Protein AF-A0A957ZAE3-F1 (afdb_monomer)

Radius of gyration: 19.47 Å; Cα contacts (8 Å, |Δi|>4): 206; chains: 1; bounding box: 47×30×57 Å

pLDDT: mean 88.07, std 8.32, range [54.22, 97.06]

Structure (mmCIF, N/CA/C/O backbone):
data_AF-A0A957ZAE3-F1
#
_entry.id   AF-A0A957ZAE3-F1
#
loop_
_atom_site.group_PDB
_atom_site.id
_atom_site.type_symbol
_atom_site.label_atom_id
_atom_site.label_alt_id
_atom_site.label_comp_id
_atom_site.label_asym_id
_atom_site.label_entity_id
_atom_site.label_seq_id
_atom_site.pdbx_PDB_ins_code
_atom_site.Cartn_x
_atom_site.Cartn_y
_atom_site.Cartn_z
_atom_site.occupancy
_atom_site.B_iso_or_equiv
_atom_site.auth_seq_id
_atom_site.auth_comp_id
_atom_site.auth_asym_id
_atom_site.auth_atom_id
_atom_site.pdbx_PDB_model_num
ATOM 1 N N . LYS A 1 1 ? 21.986 -6.936 -18.964 1.00 66.44 1 LYS A N 1
ATOM 2 C CA . LYS A 1 1 ? 22.182 -5.571 -19.512 1.00 66.44 1 LYS A CA 1
ATOM 3 C C . LYS A 1 1 ? 21.960 -4.591 -18.369 1.00 66.44 1 LYS A C 1
ATOM 5 O O . LYS A 1 1 ? 20.948 -4.743 -17.695 1.00 66.44 1 LYS A O 1
ATOM 10 N N . ILE A 1 2 ? 22.899 -3.681 -18.106 1.00 73.69 2 ILE A N 1
ATOM 11 C CA . ILE A 1 2 ? 22.692 -2.618 -17.111 1.00 73.69 2 ILE A CA 1
ATOM 12 C C . ILE A 1 2 ? 21.695 -1.584 -17.662 1.00 73.69 2 ILE A C 1
ATOM 14 O O . ILE A 1 2 ? 21.712 -1.338 -18.870 1.00 73.69 2 ILE A O 1
ATOM 18 N N . PRO A 1 3 ? 20.803 -1.023 -16.830 1.00 76.06 3 PRO A N 1
ATOM 19 C CA . PRO A 1 3 ? 19.945 0.084 -17.237 1.00 76.06 3 PRO A CA 1
ATOM 20 C C . PRO A 1 3 ? 20.759 1.308 -17.673 1.00 76.06 3 PRO A C 1
ATOM 22 O O . PRO A 1 3 ? 21.791 1.612 -17.071 1.00 76.06 3 PRO A O 1
ATOM 25 N N . ASP A 1 4 ? 20.263 2.044 -18.670 1.00 76.12 4 ASP A N 1
ATOM 26 C CA . ASP A 1 4 ? 20.980 3.186 -19.257 1.00 76.12 4 ASP A CA 1
ATOM 27 C C . ASP A 1 4 ? 21.303 4.269 -18.205 1.00 76.12 4 ASP A C 1
ATOM 29 O O . ASP A 1 4 ? 22.396 4.832 -18.207 1.00 76.12 4 ASP A O 1
ATOM 33 N N . PHE A 1 5 ? 20.414 4.487 -17.226 1.00 76.44 5 PHE A N 1
ATOM 34 C CA . PHE A 1 5 ? 20.635 5.460 -16.147 1.00 76.44 5 PHE A CA 1
ATOM 35 C C . PHE A 1 5 ? 21.797 5.090 -15.206 1.00 76.44 5 PHE A C 1
ATOM 37 O O . PHE A 1 5 ? 22.473 5.981 -14.687 1.00 76.44 5 PHE A O 1
ATOM 44 N N . MET A 1 6 ? 22.050 3.793 -14.987 1.00 82.56 6 MET A N 1
ATOM 45 C CA . MET A 1 6 ? 23.174 3.327 -14.164 1.00 82.56 6 MET A CA 1
ATOM 46 C C . MET A 1 6 ? 24.494 3.547 -14.902 1.00 82.56 6 MET A C 1
ATOM 48 O O . MET A 1 6 ? 25.464 4.015 -14.307 1.00 82.56 6 MET A O 1
ATOM 52 N N . PHE A 1 7 ? 24.500 3.289 -16.213 1.00 80.69 7 PHE A N 1
ATOM 53 C CA . PHE A 1 7 ? 25.655 3.544 -17.069 1.00 80.69 7 PHE A CA 1
ATOM 54 C C . PHE A 1 7 ? 26.011 5.037 -17.113 1.00 80.69 7 PHE A C 1
ATOM 56 O O . PHE A 1 7 ? 27.165 5.400 -16.903 1.00 80.69 7 PHE A O 1
ATOM 63 N N . TRP A 1 8 ? 25.021 5.920 -17.296 1.00 80.38 8 TRP A N 1
ATOM 64 C CA . TRP A 1 8 ? 25.239 7.376 -17.273 1.00 80.38 8 TRP A CA 1
ATOM 65 C C . TRP A 1 8 ? 25.741 7.895 -15.926 1.00 80.38 8 TRP A C 1
ATOM 67 O O . TRP A 1 8 ? 26.406 8.925 -15.873 1.00 80.38 8 TRP A O 1
ATOM 77 N N . SER A 1 9 ? 25.449 7.174 -14.844 1.00 79.38 9 SER A N 1
ATOM 78 C CA . SER A 1 9 ? 25.914 7.505 -13.497 1.00 79.38 9 SER A CA 1
ATOM 79 C C . SER A 1 9 ? 27.276 6.887 -13.152 1.00 79.38 9 SER A C 1
ATOM 81 O O . SER A 1 9 ? 27.705 6.961 -12.003 1.00 79.38 9 SER A O 1
ATOM 83 N N . GLY A 1 10 ? 27.956 6.272 -14.126 1.00 78.56 10 GLY A N 1
ATOM 84 C CA . GLY A 1 10 ? 29.313 5.745 -13.977 1.00 78.56 10 GLY A CA 1
ATOM 85 C C . GLY A 1 10 ? 29.409 4.302 -13.473 1.00 78.56 10 GLY A C 1
ATOM 86 O O . GLY A 1 10 ? 30.514 3.850 -13.181 1.00 78.56 10 GLY A O 1
ATOM 87 N N . LEU A 1 11 ? 28.299 3.557 -13.377 1.00 81.88 11 LEU A N 1
ATOM 88 C CA . LEU A 1 11 ? 28.347 2.128 -13.050 1.00 81.88 11 LEU A CA 1
ATOM 89 C C . LEU A 1 11 ? 28.664 1.295 -14.298 1.00 81.88 11 LEU A C 1
ATOM 91 O O . LEU A 1 11 ? 27.976 1.380 -15.316 1.00 81.88 11 LEU A O 1
ATOM 95 N N . THR A 1 12 ? 29.689 0.451 -14.195 1.00 77.19 12 THR A N 1
ATOM 96 C CA . THR A 1 12 ? 30.119 -0.474 -15.256 1.00 77.19 12 THR A CA 1
ATOM 97 C C . THR A 1 12 ? 29.456 -1.846 -15.148 1.00 77.19 12 THR A C 1
ATOM 99 O O . THR A 1 12 ? 29.270 -2.525 -16.156 1.00 77.19 12 THR A O 1
ATOM 102 N N . GLU A 1 13 ? 29.050 -2.239 -13.940 1.00 81.25 13 GLU A N 1
ATOM 103 C CA . GLU A 1 13 ? 28.420 -3.524 -13.646 1.00 81.25 13 GLU A CA 1
ATOM 104 C C . GLU A 1 13 ? 27.158 -3.345 -12.802 1.00 81.25 13 GLU A C 1
ATOM 106 O O . GLU A 1 13 ? 26.989 -2.353 -12.089 1.00 81.25 13 GLU A O 1
ATOM 111 N N . LEU A 1 14 ? 26.249 -4.319 -12.894 1.00 79.94 14 LEU A N 1
ATOM 112 C CA . LEU A 1 14 ? 25.027 -4.313 -12.102 1.00 79.94 14 LEU A CA 1
ATOM 113 C C . LEU A 1 14 ? 25.379 -4.619 -10.634 1.00 79.94 14 LEU A C 1
ATOM 115 O O . LEU A 1 14 ? 25.949 -5.679 -10.367 1.00 79.94 14 LEU A O 1
ATOM 119 N N . PRO A 1 15 ? 25.018 -3.751 -9.675 1.00 84.75 15 PRO A N 1
ATOM 120 C CA . PRO A 1 15 ? 25.291 -3.999 -8.265 1.00 84.75 15 PRO A CA 1
ATOM 121 C C . PRO A 1 15 ? 24.685 -5.323 -7.792 1.00 84.75 15 PRO A C 1
ATOM 123 O O . PRO A 1 15 ? 23.571 -5.682 -8.179 1.00 84.75 15 PRO A O 1
ATOM 126 N N . TRP A 1 16 ? 25.394 -6.023 -6.905 1.00 83.88 16 TRP A N 1
ATOM 127 C CA . TRP A 1 16 ? 25.027 -7.366 -6.434 1.00 83.88 16 TRP A CA 1
ATOM 128 C C . TRP A 1 16 ? 23.592 -7.459 -5.891 1.00 83.88 16 TRP A C 1
ATOM 130 O O . TRP A 1 16 ? 22.915 -8.460 -6.105 1.00 83.88 16 TRP A O 1
ATOM 140 N N . PHE A 1 17 ? 23.095 -6.401 -5.248 1.00 84.94 17 PHE A N 1
ATOM 141 C CA . PHE A 1 17 ? 21.746 -6.355 -4.683 1.00 84.94 17 PHE A CA 1
ATOM 142 C C . PHE A 1 17 ? 20.634 -6.197 -5.735 1.00 84.94 17 PHE A C 1
ATOM 144 O O . PHE A 1 17 ? 19.486 -6.529 -5.453 1.00 84.94 17 PHE A O 1
ATOM 151 N N . TRP A 1 18 ? 20.950 -5.743 -6.953 1.00 82.56 18 TRP A N 1
ATOM 152 C CA . TRP A 1 18 ? 20.001 -5.691 -8.071 1.00 82.56 18 TRP A CA 1
ATOM 153 C C . TRP A 1 18 ? 19.927 -7.013 -8.847 1.00 82.56 18 TRP A C 1
ATOM 155 O O . TRP A 1 18 ? 18.933 -7.271 -9.524 1.00 82.56 18 TRP A O 1
ATOM 165 N N . ALA A 1 19 ? 20.945 -7.874 -8.749 1.00 83.06 19 ALA A N 1
ATOM 166 C CA . ALA A 1 19 ? 21.021 -9.115 -9.522 1.00 83.06 19 ALA A CA 1
ATOM 167 C C . ALA A 1 19 ? 19.835 -10.082 -9.291 1.00 83.06 19 ALA A C 1
ATOM 169 O O . ALA A 1 19 ? 19.322 -10.623 -10.279 1.00 83.06 19 ALA A O 1
ATOM 170 N N . PRO A 1 20 ? 19.319 -10.265 -8.056 1.00 86.38 20 PRO A N 1
ATOM 171 C CA . PRO A 1 20 ? 18.163 -11.129 -7.803 1.00 86.38 20 PRO A CA 1
ATOM 172 C C . PRO A 1 20 ? 16.876 -10.681 -8.512 1.00 86.38 20 PRO A C 1
ATOM 174 O O . PRO A 1 20 ? 16.045 -11.514 -8.872 1.00 86.38 20 PRO A O 1
ATOM 177 N N . PHE A 1 21 ? 16.725 -9.378 -8.781 1.00 84.25 21 PHE A N 1
ATOM 178 C CA . PHE A 1 21 ? 15.548 -8.807 -9.451 1.00 84.25 21 PHE A CA 1
A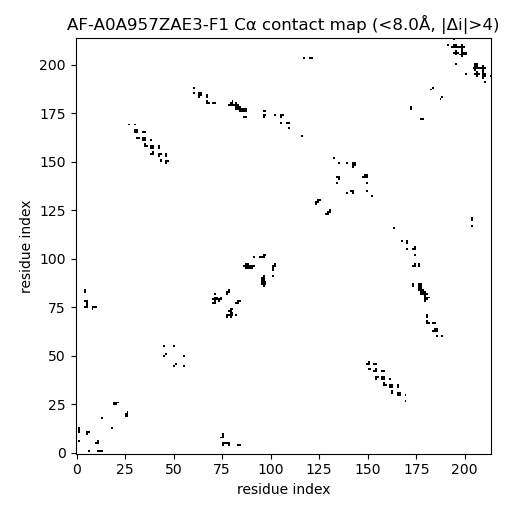TOM 179 C C . PHE A 1 21 ? 15.474 -9.132 -10.949 1.00 84.25 21 PHE A C 1
ATOM 181 O O . PHE A 1 21 ? 14.483 -8.808 -11.599 1.00 84.25 21 PHE A O 1
ATOM 188 N N . SER A 1 22 ? 16.486 -9.808 -11.502 1.00 80.94 22 SER A N 1
ATOM 189 C CA . SER A 1 22 ? 16.412 -10.388 -12.847 1.00 80.94 22 SER A CA 1
ATOM 190 C C . SER A 1 22 ? 15.349 -11.488 -12.963 1.00 80.94 22 SER A C 1
ATOM 192 O O . SER A 1 22 ? 14.793 -11.687 -14.043 1.00 80.94 22 SER A O 1
ATOM 194 N N . ASN A 1 23 ? 15.031 -12.183 -11.863 1.00 85.50 23 ASN A N 1
ATOM 195 C CA . ASN A 1 23 ? 13.949 -13.158 -11.829 1.00 85.50 23 ASN A CA 1
ATOM 196 C C . ASN A 1 23 ? 12.611 -12.446 -11.536 1.00 85.50 23 ASN A C 1
ATOM 198 O O . ASN A 1 23 ? 12.458 -11.869 -10.456 1.00 85.50 23 ASN A O 1
ATOM 202 N N . PRO A 1 24 ? 11.613 -12.513 -12.440 1.00 81.62 24 PRO A N 1
ATOM 203 C CA . PRO A 1 24 ? 10.351 -11.792 -12.278 1.00 81.62 24 PRO A CA 1
ATOM 204 C C . PRO A 1 24 ? 9.550 -12.252 -11.055 1.00 81.62 24 PRO A C 1
ATOM 206 O O . PRO A 1 24 ? 8.918 -11.431 -10.395 1.00 81.62 24 PRO A O 1
ATOM 209 N N . LEU A 1 25 ? 9.606 -13.542 -10.704 1.00 87.19 25 LEU A N 1
ATOM 210 C CA . LEU A 1 25 ? 8.928 -14.057 -9.512 1.00 87.19 25 LEU A CA 1
ATOM 211 C C . LEU A 1 25 ? 9.569 -13.499 -8.243 1.00 87.19 25 LEU A C 1
ATOM 213 O O . LEU A 1 25 ? 8.863 -13.050 -7.342 1.00 87.19 25 LEU A O 1
ATOM 217 N N . PHE A 1 26 ? 10.903 -13.474 -8.200 1.00 90.06 26 PHE A N 1
ATOM 218 C CA . PHE A 1 26 ? 11.625 -12.868 -7.088 1.00 90.06 26 PHE A CA 1
ATOM 219 C C . PHE A 1 26 ? 11.297 -11.378 -6.974 1.00 90.06 26 PHE A C 1
ATOM 221 O O . PHE A 1 26 ? 11.010 -10.910 -5.879 1.00 90.06 26 PHE A O 1
ATOM 228 N N . ALA A 1 27 ? 11.271 -10.646 -8.092 1.00 88.50 27 ALA A N 1
ATOM 229 C CA . ALA A 1 27 ? 10.964 -9.221 -8.102 1.00 88.50 27 ALA A CA 1
ATOM 230 C C . ALA A 1 27 ? 9.559 -8.917 -7.557 1.00 88.50 27 ALA A C 1
ATOM 232 O O . ALA A 1 27 ? 9.420 -8.033 -6.716 1.00 88.50 27 ALA A O 1
ATOM 233 N N . VAL A 1 28 ? 8.531 -9.670 -7.972 1.00 89.31 28 VAL A N 1
ATOM 234 C CA . VAL A 1 28 ? 7.152 -9.480 -7.484 1.00 89.31 28 VAL A CA 1
ATOM 235 C C . VAL A 1 28 ? 7.037 -9.822 -6.000 1.00 89.31 28 VAL A C 1
ATOM 237 O O . VAL A 1 28 ? 6.471 -9.046 -5.231 1.00 89.31 28 VAL A O 1
ATOM 240 N N . VAL A 1 29 ? 7.604 -10.954 -5.570 1.00 93.31 29 VAL A N 1
ATOM 241 C CA . VAL A 1 29 ? 7.575 -11.353 -4.156 1.00 93.31 29 VAL A CA 1
ATOM 242 C C . VAL A 1 29 ? 8.328 -10.337 -3.300 1.00 93.31 29 VAL A C 1
ATOM 244 O O . VAL A 1 29 ? 7.801 -9.885 -2.287 1.00 93.31 29 VAL A O 1
ATOM 247 N N . ALA A 1 30 ? 9.521 -9.917 -3.718 1.00 93.50 30 ALA A N 1
ATOM 248 C CA . ALA A 1 30 ? 10.312 -8.914 -3.016 1.00 93.50 30 ALA A CA 1
ATOM 249 C C . ALA A 1 30 ? 9.585 -7.562 -2.945 1.00 93.50 30 ALA A C 1
ATOM 251 O O . ALA A 1 30 ? 9.563 -6.944 -1.882 1.00 93.50 30 ALA A O 1
ATOM 252 N N . ALA A 1 31 ? 8.935 -7.131 -4.030 1.00 92.12 31 ALA A N 1
ATOM 253 C CA . ALA A 1 31 ? 8.182 -5.881 -4.069 1.00 92.12 31 ALA A CA 1
ATOM 254 C C . ALA A 1 31 ? 6.987 -5.865 -3.102 1.00 92.12 31 ALA A C 1
ATOM 256 O O . ALA A 1 31 ? 6.629 -4.798 -2.619 1.00 92.12 31 ALA A O 1
ATOM 257 N N . LEU A 1 32 ? 6.399 -7.020 -2.778 1.00 94.56 32 LEU A N 1
ATOM 258 C CA . LEU A 1 32 ? 5.322 -7.133 -1.786 1.00 94.56 32 LEU A CA 1
ATOM 259 C C . LEU A 1 32 ? 5.859 -7.316 -0.361 1.00 94.56 32 LEU A C 1
ATOM 261 O O . LEU A 1 32 ? 5.380 -6.687 0.587 1.00 94.56 32 LEU A O 1
ATOM 265 N N . VAL A 1 33 ? 6.857 -8.184 -0.200 1.00 95.50 33 VAL A N 1
ATOM 266 C CA . VAL A 1 33 ? 7.375 -8.599 1.108 1.00 95.50 33 VAL A CA 1
ATOM 267 C C . VAL A 1 33 ? 8.231 -7.507 1.739 1.00 95.50 33 VAL A C 1
ATOM 269 O O . VAL A 1 33 ? 8.060 -7.233 2.923 1.00 95.50 33 VAL A O 1
ATOM 272 N N . ILE A 1 34 ? 9.111 -6.844 0.981 1.00 95.44 34 ILE A N 1
ATOM 273 C CA . ILE A 1 34 ? 10.031 -5.840 1.537 1.00 95.44 34 ILE A CA 1
ATOM 274 C C . ILE A 1 34 ? 9.263 -4.658 2.158 1.00 95.44 34 ILE A C 1
ATOM 276 O O . ILE A 1 34 ? 9.497 -4.383 3.337 1.00 95.44 34 ILE A O 1
ATOM 280 N N . PRO A 1 35 ? 8.310 -3.992 1.470 1.00 94.56 35 PRO A N 1
ATOM 281 C CA . PRO A 1 35 ? 7.558 -2.894 2.078 1.00 94.56 35 PRO A CA 1
ATOM 282 C C . PRO A 1 35 ? 6.715 -3.351 3.270 1.00 94.56 35 PRO A C 1
ATOM 284 O O . PRO A 1 35 ? 6.641 -2.646 4.273 1.00 94.56 35 PRO A O 1
ATOM 287 N N . SER A 1 36 ? 6.134 -4.553 3.199 1.00 96.50 36 SER A N 1
ATOM 288 C CA . SER A 1 36 ? 5.347 -5.128 4.296 1.00 96.50 36 SER A CA 1
ATOM 289 C C . SER A 1 36 ? 6.206 -5.389 5.537 1.00 96.50 36 SER A C 1
ATOM 291 O O . SER A 1 36 ? 5.799 -5.060 6.651 1.00 96.50 36 SER A O 1
ATOM 293 N N . LEU A 1 37 ? 7.416 -5.929 5.364 1.00 97.06 37 LEU A N 1
ATOM 294 C CA . LEU A 1 37 ? 8.367 -6.150 6.454 1.00 97.06 37 LEU A CA 1
ATOM 295 C C . LEU A 1 37 ? 8.854 -4.831 7.053 1.00 97.06 37 LEU A C 1
ATOM 297 O O . LEU A 1 37 ? 8.877 -4.696 8.274 1.00 97.06 37 LEU A O 1
ATOM 301 N N . ILE A 1 38 ? 9.189 -3.843 6.218 1.00 95.94 38 ILE A N 1
ATOM 302 C CA . ILE A 1 38 ? 9.570 -2.506 6.692 1.00 95.94 38 ILE A CA 1
ATOM 303 C C . ILE A 1 38 ? 8.422 -1.898 7.503 1.00 95.94 38 ILE A C 1
ATOM 305 O O . ILE A 1 38 ? 8.644 -1.428 8.617 1.00 95.94 38 ILE A O 1
ATOM 309 N N . ALA A 1 39 ? 7.188 -1.974 7.001 1.00 96.31 39 ALA A N 1
ATOM 310 C CA . ALA A 1 39 ? 6.012 -1.499 7.717 1.00 96.31 39 ALA A CA 1
ATOM 311 C C . ALA A 1 39 ? 5.780 -2.259 9.030 1.00 96.31 39 ALA A C 1
ATOM 313 O O . ALA A 1 39 ? 5.437 -1.636 10.029 1.00 96.31 39 ALA A O 1
ATOM 314 N N . ALA A 1 40 ? 6.010 -3.575 9.072 1.00 96.81 40 ALA A N 1
ATOM 315 C CA . ALA A 1 40 ? 5.912 -4.361 10.302 1.00 96.81 40 ALA A CA 1
ATOM 316 C C . ALA A 1 40 ? 6.934 -3.911 11.351 1.00 96.81 40 ALA A C 1
ATOM 318 O O . ALA A 1 40 ? 6.575 -3.682 12.502 1.00 96.81 40 ALA A O 1
ATOM 319 N N . ILE A 1 41 ? 8.195 -3.737 10.949 1.00 96.69 41 ILE A N 1
ATOM 320 C CA . ILE A 1 41 ? 9.277 -3.307 11.840 1.00 96.69 41 ILE A CA 1
ATOM 321 C C . ILE A 1 41 ? 8.997 -1.892 12.353 1.00 96.69 41 ILE A C 1
ATOM 323 O O . ILE A 1 41 ? 8.958 -1.658 13.560 1.00 96.69 41 ILE A O 1
ATOM 327 N N . VAL A 1 42 ? 8.755 -0.950 11.441 1.00 95.38 42 VAL A N 1
ATOM 328 C CA . VAL A 1 42 ? 8.502 0.455 11.776 1.00 95.38 42 VAL A CA 1
ATOM 329 C C . VAL A 1 42 ? 7.224 0.59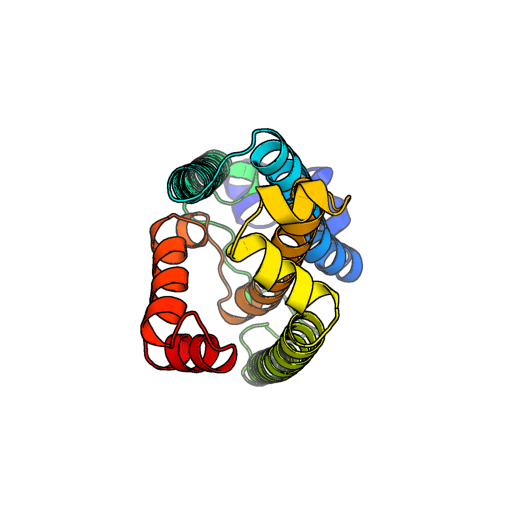6 12.603 1.00 95.38 42 VAL A C 1
ATOM 331 O O . VAL A 1 42 ? 7.238 1.238 13.653 1.00 95.38 42 VAL A O 1
ATOM 334 N N . GLY A 1 43 ? 6.137 -0.053 12.184 1.00 94.25 43 GLY A N 1
ATOM 335 C CA . GLY A 1 43 ? 4.864 -0.066 12.899 1.00 94.25 43 GLY A CA 1
ATOM 336 C C . GLY A 1 43 ? 5.017 -0.613 14.314 1.00 94.25 43 GLY A C 1
ATOM 337 O O . GLY A 1 43 ? 4.569 0.026 15.265 1.00 94.25 43 GLY A O 1
ATOM 338 N N . TYR A 1 44 ? 5.735 -1.727 14.479 1.00 95.62 44 TYR A N 1
ATOM 339 C CA . TYR A 1 44 ? 6.000 -2.306 15.792 1.00 95.62 44 TYR A CA 1
ATOM 340 C C . TYR A 1 44 ? 6.691 -1.308 16.728 1.00 95.62 44 TYR A C 1
ATOM 342 O O . TYR A 1 44 ? 6.224 -1.105 17.848 1.00 95.62 44 TYR A O 1
ATOM 350 N N . PHE A 1 45 ? 7.753 -0.630 16.279 1.00 95.44 45 PHE A N 1
ATOM 351 C CA . PHE A 1 45 ? 8.461 0.353 17.109 1.00 95.44 45 PHE A CA 1
ATOM 352 C C . PHE A 1 45 ? 7.611 1.587 17.437 1.00 95.44 45 PHE A C 1
ATOM 354 O O . PHE A 1 45 ? 7.608 2.047 18.586 1.00 95.44 45 PHE A O 1
ATOM 361 N N . ILE A 1 46 ? 6.853 2.099 16.465 1.00 94.12 46 ILE A N 1
ATOM 362 C CA . ILE A 1 46 ? 5.985 3.268 16.653 1.00 94.12 46 ILE A CA 1
ATOM 363 C C . ILE A 1 46 ? 4.867 2.954 17.656 1.00 94.12 46 ILE A C 1
ATOM 365 O O . ILE A 1 46 ? 4.669 3.691 18.626 1.00 94.12 46 ILE A O 1
ATOM 369 N N . PHE A 1 47 ? 4.155 1.840 17.468 1.00 93.62 47 PHE A N 1
ATOM 370 C CA . PHE A 1 47 ? 3.035 1.474 18.334 1.00 93.62 47 PHE A CA 1
ATOM 371 C C . PHE A 1 47 ? 3.498 0.995 19.711 1.00 93.62 47 PHE A C 1
ATOM 373 O O . PHE A 1 47 ? 2.833 1.287 20.706 1.00 93.62 47 PHE A O 1
ATOM 380 N N . ARG A 1 48 ? 4.669 0.351 19.809 1.00 92.81 48 ARG A N 1
ATOM 381 C CA . ARG A 1 48 ? 5.295 0.011 21.097 1.00 92.81 48 ARG A CA 1
ATOM 382 C C . ARG A 1 48 ? 5.616 1.255 21.923 1.00 92.81 48 ARG A C 1
ATOM 384 O O . ARG A 1 48 ? 5.446 1.234 23.139 1.00 92.81 48 ARG A O 1
ATOM 391 N N . SER A 1 49 ? 6.002 2.343 21.261 1.00 91.38 49 SER A N 1
ATOM 392 C CA . SER A 1 49 ? 6.248 3.652 21.885 1.00 91.38 49 SER A CA 1
ATOM 393 C C . SER A 1 49 ? 4.958 4.411 22.227 1.00 91.38 49 SER A C 1
ATOM 395 O O . SER A 1 49 ? 5.016 5.539 22.707 1.00 91.38 49 SER A O 1
ATOM 397 N N . ARG A 1 50 ? 3.788 3.793 22.002 1.00 86.56 50 ARG A N 1
ATOM 398 C CA . ARG A 1 50 ? 2.450 4.340 22.280 1.00 86.56 50 ARG A CA 1
ATOM 399 C C . ARG A 1 50 ? 2.175 5.669 21.577 1.00 86.56 50 ARG A C 1
ATOM 401 O O . ARG A 1 50 ? 1.417 6.495 22.081 1.00 86.56 50 ARG A O 1
ATOM 408 N N . VAL A 1 51 ? 2.759 5.870 20.397 1.00 89.31 51 VAL A N 1
ATOM 409 C CA . VAL A 1 51 ? 2.466 7.047 19.579 1.00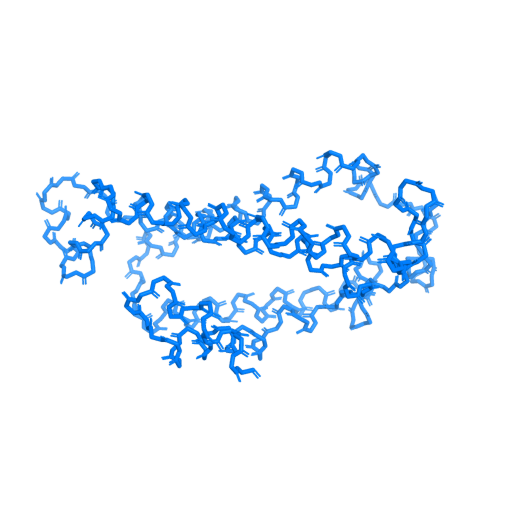 89.31 51 VAL A CA 1
ATOM 410 C C . VAL A 1 51 ? 1.033 6.947 19.052 1.00 89.31 51 VAL A C 1
ATOM 412 O O . VAL A 1 51 ? 0.632 5.924 18.492 1.00 89.31 51 VAL A O 1
ATOM 415 N N . GLN A 1 52 ? 0.254 8.012 19.235 1.00 83.69 52 GLN A N 1
ATOM 416 C CA . GLN A 1 52 ? -1.158 8.068 18.862 1.00 83.69 52 GLN A CA 1
ATOM 417 C C . GLN A 1 52 ? -1.500 9.363 18.116 1.00 83.69 52 GLN A C 1
ATOM 419 O O . GLN A 1 52 ? -0.808 10.378 18.225 1.00 83.69 52 GLN A O 1
ATOM 424 N N . GLY A 1 53 ? -2.606 9.318 17.368 1.00 85.50 53 GLY A N 1
ATOM 425 C CA . GLY A 1 53 ? -3.221 10.488 16.743 1.00 85.50 53 GLY A CA 1
ATOM 426 C C . GLY A 1 53 ? -2.289 11.225 15.783 1.00 85.50 53 GLY A C 1
ATOM 427 O O . GLY A 1 53 ? -1.665 10.621 14.915 1.00 85.50 53 GLY A O 1
ATOM 428 N N . VAL A 1 54 ? -2.199 12.545 15.949 1.00 91.00 54 VAL A N 1
ATOM 429 C CA . VAL A 1 54 ? -1.461 13.442 15.044 1.00 91.00 54 VAL A CA 1
ATOM 430 C C . VAL A 1 54 ? 0.030 13.102 14.990 1.00 91.00 54 VAL A C 1
ATOM 432 O O . VAL A 1 54 ? 0.632 13.157 13.920 1.00 91.00 54 VAL A O 1
ATOM 435 N N . TYR A 1 55 ? 0.623 12.686 16.112 1.00 92.25 55 TYR A N 1
ATOM 436 C CA . TYR A 1 55 ? 2.040 12.321 16.164 1.00 92.25 55 TYR A CA 1
ATOM 437 C C . TYR A 1 55 ? 2.362 11.124 15.270 1.00 92.25 55 TYR A C 1
ATOM 439 O O . TYR A 1 55 ? 3.409 11.111 14.630 1.00 92.25 55 TYR A O 1
ATOM 447 N N . PHE A 1 56 ? 1.450 10.152 15.170 1.00 91.31 56 PHE A N 1
ATOM 448 C CA . PHE A 1 56 ? 1.611 9.032 14.244 1.00 91.31 56 PHE A CA 1
ATOM 449 C C . PHE A 1 56 ? 1.689 9.538 12.800 1.00 91.31 56 PHE A C 1
ATOM 451 O O . PHE A 1 56 ? 2.633 9.209 12.083 1.00 91.31 56 PHE A O 1
ATOM 458 N N . SER A 1 57 ? 0.756 10.410 12.408 1.00 90.31 57 SER A N 1
ATOM 459 C CA . SER A 1 57 ? 0.733 11.009 11.073 1.00 90.31 57 SER A CA 1
ATOM 460 C C . SER A 1 57 ? 2.014 11.792 10.773 1.00 90.31 57 SER A C 1
ATOM 462 O O . SER A 1 57 ? 2.602 11.605 9.710 1.00 90.31 57 SER A O 1
ATOM 464 N N . ILE A 1 58 ? 2.499 12.606 11.719 1.00 93.50 58 ILE A N 1
ATOM 465 C CA . ILE A 1 58 ? 3.749 13.369 11.565 1.00 93.50 58 ILE A CA 1
ATOM 466 C C . ILE A 1 58 ? 4.935 12.430 11.325 1.00 93.50 58 ILE A C 1
ATOM 468 O O . ILE A 1 58 ? 5.712 12.661 10.401 1.00 93.50 58 ILE A O 1
ATOM 472 N N . ILE A 1 59 ? 5.058 11.349 12.103 1.00 93.88 59 ILE A N 1
ATOM 473 C CA . ILE A 1 59 ? 6.146 10.375 11.932 1.00 93.88 59 ILE A CA 1
ATOM 474 C C . ILE A 1 59 ? 6.059 9.697 10.563 1.00 93.88 59 ILE A C 1
ATOM 476 O O . ILE A 1 59 ? 7.074 9.590 9.880 1.00 93.88 59 ILE A O 1
ATOM 480 N N . THR A 1 60 ? 4.867 9.272 10.130 1.00 92.50 60 THR A N 1
ATOM 481 C CA . THR A 1 60 ? 4.710 8.646 8.807 1.00 92.50 60 THR A CA 1
ATOM 482 C C . THR A 1 60 ? 5.063 9.603 7.671 1.00 92.50 60 THR A C 1
ATOM 484 O O . THR A 1 60 ? 5.759 9.202 6.745 1.00 92.50 60 THR A O 1
ATOM 487 N N . GLN A 1 61 ? 4.682 10.880 7.769 1.00 93.31 61 GLN A N 1
ATOM 488 C CA . GLN A 1 61 ? 5.028 11.888 6.764 1.00 93.31 61 GLN A CA 1
ATOM 489 C C . GLN A 1 61 ? 6.528 12.203 6.757 1.00 93.31 61 GLN A C 1
ATOM 491 O O . GLN A 1 61 ? 7.137 12.306 5.693 1.00 93.31 61 GLN A O 1
ATOM 496 N N . ALA A 1 62 ? 7.153 12.292 7.933 1.00 94.44 62 ALA A N 1
ATOM 497 C CA . ALA A 1 62 ? 8.598 12.455 8.043 1.00 94.44 62 ALA A CA 1
ATOM 498 C C . ALA A 1 62 ? 9.347 11.261 7.432 1.00 94.44 62 ALA A C 1
ATOM 500 O O . ALA A 1 62 ? 10.318 11.458 6.707 1.00 94.44 62 ALA A O 1
ATOM 501 N N . LEU A 1 63 ? 8.877 10.031 7.662 1.00 93.62 63 LEU A N 1
ATOM 502 C CA . LEU A 1 63 ? 9.462 8.832 7.063 1.00 93.62 63 LEU A CA 1
ATOM 503 C C . LEU A 1 63 ? 9.353 8.857 5.534 1.00 93.62 63 LEU A C 1
ATOM 505 O O . LEU A 1 63 ? 10.334 8.562 4.853 1.00 93.62 63 LEU A O 1
ATOM 509 N N . THR A 1 64 ? 8.199 9.254 4.998 1.00 93.06 64 THR A N 1
ATOM 510 C CA . THR A 1 64 ? 7.984 9.439 3.558 1.00 93.06 64 THR A CA 1
ATOM 511 C C . THR A 1 64 ? 8.981 10.447 2.973 1.00 93.06 64 THR A C 1
ATOM 513 O O . THR A 1 64 ? 9.649 10.146 1.983 1.00 93.06 64 THR A O 1
ATOM 516 N N . LEU A 1 65 ? 9.166 11.607 3.623 1.00 93.50 65 LEU A N 1
ATOM 517 C CA . LEU A 1 65 ? 10.154 12.616 3.211 1.00 93.50 65 LEU A CA 1
ATOM 518 C C . LEU A 1 65 ? 11.583 12.089 3.240 1.00 93.50 65 LEU A C 1
ATOM 520 O O . LEU A 1 65 ? 12.294 12.207 2.247 1.00 93.50 65 LEU A O 1
ATOM 524 N N . LEU A 1 66 ? 12.005 11.513 4.367 1.00 94.06 66 LEU A N 1
ATOM 525 C CA . LEU A 1 66 ? 13.359 10.987 4.537 1.00 94.06 66 LEU A CA 1
ATOM 526 C C . LEU A 1 66 ? 13.671 9.930 3.478 1.00 94.06 66 LEU A C 1
ATOM 528 O O . LEU A 1 66 ? 14.738 9.962 2.870 1.00 94.06 66 LEU A O 1
ATOM 532 N N . THR A 1 67 ? 12.716 9.035 3.221 1.00 91.81 67 THR A N 1
ATOM 533 C CA . THR A 1 67 ? 12.850 7.984 2.210 1.00 91.81 67 THR A CA 1
ATOM 534 C C . THR A 1 67 ? 12.977 8.587 0.812 1.00 91.81 67 THR A C 1
ATOM 536 O O . THR A 1 67 ? 13.908 8.245 0.087 1.00 91.81 67 THR A O 1
ATOM 539 N N . SER A 1 68 ? 12.106 9.534 0.452 1.00 91.44 68 SER A N 1
ATOM 540 C CA . SER A 1 68 ? 12.158 10.220 -0.844 1.00 91.44 68 SER A CA 1
ATOM 541 C C . SER A 1 68 ? 13.497 10.943 -1.053 1.00 91.44 68 SER A C 1
ATOM 543 O O . SER A 1 68 ? 14.156 10.725 -2.068 1.00 91.44 68 SER A O 1
ATOM 545 N N . ILE A 1 69 ? 13.967 11.714 -0.064 1.00 91.88 69 ILE A N 1
ATOM 546 C CA . ILE A 1 69 ? 15.255 12.430 -0.118 1.00 91.88 69 ILE A CA 1
ATOM 547 C C . ILE A 1 69 ? 16.426 11.451 -0.253 1.00 91.88 69 ILE A C 1
ATOM 549 O O . ILE A 1 69 ? 17.333 11.677 -1.054 1.00 91.88 69 ILE A O 1
ATOM 553 N N . TRP A 1 70 ? 16.404 10.347 0.494 1.00 92.00 70 TRP A N 1
ATOM 554 C CA . TRP A 1 70 ? 17.440 9.321 0.414 1.00 92.00 70 TRP A CA 1
ATOM 555 C C . TRP A 1 70 ? 17.506 8.685 -0.982 1.00 92.00 70 TRP A C 1
ATOM 557 O O . TRP A 1 70 ? 18.589 8.558 -1.553 1.00 92.00 70 TRP A O 1
ATOM 567 N N . PHE A 1 71 ? 16.353 8.369 -1.581 1.00 90.75 71 PHE A N 1
ATOM 568 C CA . PHE A 1 71 ? 16.283 7.854 -2.949 1.00 90.75 71 PHE A CA 1
ATOM 569 C C . PHE A 1 71 ? 16.740 8.872 -3.999 1.00 90.75 71 PHE A C 1
ATOM 571 O O . PHE A 1 71 ? 17.366 8.470 -4.981 1.00 90.75 71 PHE A O 1
ATOM 578 N N . VAL A 1 72 ? 16.467 10.165 -3.798 1.00 90.19 72 VAL A N 1
ATOM 579 C CA . VAL A 1 72 ? 16.963 11.249 -4.664 1.00 90.19 72 VAL A CA 1
ATOM 580 C C . VAL A 1 72 ? 18.488 11.345 -4.607 1.00 90.19 72 VAL A C 1
ATOM 582 O O . VAL A 1 72 ? 19.125 11.464 -5.652 1.00 90.19 72 VAL A O 1
ATOM 585 N N . GLY A 1 73 ? 19.077 11.242 -3.411 1.00 88.38 73 GLY A N 1
ATOM 586 C CA . GLY A 1 73 ? 20.530 11.283 -3.225 1.00 88.38 73 GLY A CA 1
ATOM 587 C C . GLY A 1 73 ? 21.273 10.107 -3.867 1.00 88.38 73 GLY A C 1
ATOM 588 O O . GLY A 1 73 ? 22.456 10.220 -4.180 1.00 88.38 73 GLY A O 1
ATOM 589 N N . GLN A 1 74 ? 20.584 8.994 -4.125 1.00 87.50 74 GLN A N 1
ATOM 590 C CA . GLN A 1 74 ? 21.181 7.755 -4.618 1.00 87.50 74 GLN A CA 1
ATOM 591 C C . GLN A 1 74 ? 21.134 7.620 -6.151 1.00 87.50 74 GLN A C 1
ATOM 593 O O . GLN A 1 74 ? 20.783 6.573 -6.699 1.00 87.50 74 GLN A O 1
ATOM 598 N N . GLN A 1 75 ? 21.538 8.679 -6.861 1.00 84.44 75 GLN A N 1
ATOM 599 C CA . GLN A 1 75 ? 21.387 8.792 -8.317 1.00 84.44 75 GLN A CA 1
ATOM 600 C C . GLN A 1 75 ? 21.941 7.594 -9.098 1.00 84.44 75 GLN A C 1
ATOM 602 O O . GLN A 1 75 ? 21.266 7.087 -9.995 1.00 84.44 75 GLN A O 1
ATOM 607 N N . ALA A 1 76 ? 23.109 7.081 -8.700 1.00 82.62 76 ALA A N 1
ATOM 608 C CA . ALA A 1 76 ? 23.749 5.963 -9.385 1.00 82.62 76 ALA A CA 1
ATOM 609 C C . ALA A 1 76 ? 22.927 4.668 -9.393 1.00 82.62 76 ALA A C 1
ATOM 611 O O . ALA A 1 76 ? 23.043 3.879 -10.325 1.00 82.62 76 ALA A O 1
ATOM 612 N N . TYR A 1 77 ? 22.069 4.451 -8.394 1.00 83.31 77 TYR A N 1
ATOM 613 C CA . TYR A 1 77 ? 21.374 3.175 -8.218 1.00 83.31 77 TYR A CA 1
ATOM 614 C C . TYR A 1 77 ? 19.872 3.255 -8.478 1.00 83.31 77 TYR A C 1
ATOM 616 O O . TYR A 1 77 ? 19.260 2.236 -8.783 1.00 83.31 77 TYR A O 1
ATOM 624 N N . THR A 1 78 ? 19.271 4.437 -8.346 1.00 83.25 78 THR A N 1
ATOM 625 C CA . THR A 1 78 ? 17.809 4.629 -8.390 1.00 83.25 78 THR A CA 1
ATOM 626 C C . THR A 1 78 ? 17.382 5.601 -9.491 1.00 83.25 78 THR A C 1
ATOM 628 O O . THR A 1 78 ? 16.188 5.779 -9.718 1.00 83.25 78 THR A O 1
ATOM 631 N N . GLY A 1 79 ? 18.344 6.252 -10.156 1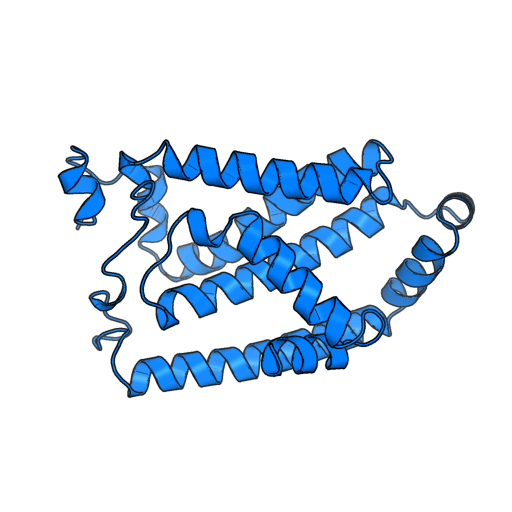.00 82.19 79 GLY A N 1
ATOM 632 C CA . GLY A 1 79 ? 18.098 7.341 -11.102 1.00 82.19 79 GLY A CA 1
ATOM 633 C C . GLY A 1 79 ? 17.875 8.702 -10.433 1.00 82.19 79 GLY A C 1
ATOM 634 O O . GLY A 1 79 ? 17.691 9.701 -11.130 1.00 82.19 79 GLY A O 1
ATOM 635 N N . GLY A 1 80 ? 17.920 8.770 -9.095 1.00 86.25 80 GLY A N 1
ATOM 636 C CA . GLY A 1 80 ? 17.825 10.015 -8.330 1.00 86.25 80 GLY A CA 1
ATOM 637 C C . GLY A 1 80 ? 16.529 10.763 -8.633 1.00 86.25 80 GLY A C 1
ATOM 638 O O . GLY A 1 80 ? 15.471 10.150 -8.747 1.00 86.25 80 GLY A O 1
ATOM 639 N N . THR A 1 81 ? 16.604 12.081 -8.822 1.00 85.12 81 THR A N 1
ATOM 640 C CA . THR A 1 81 ? 15.444 12.924 -9.168 1.00 85.12 81 THR A CA 1
ATOM 641 C C . THR A 1 81 ? 14.714 12.467 -10.434 1.00 85.12 81 THR A C 1
ATOM 643 O O . THR A 1 81 ? 13.489 12.551 -10.497 1.00 85.12 81 THR A O 1
ATOM 646 N N . ASN A 1 82 ? 15.444 11.949 -11.427 1.00 83.50 82 ASN A N 1
ATOM 647 C CA . ASN A 1 82 ? 14.860 11.499 -12.695 1.00 83.50 82 ASN A CA 1
ATOM 648 C C . ASN A 1 82 ? 14.119 10.162 -12.551 1.00 83.50 82 ASN A C 1
ATOM 650 O O . ASN A 1 82 ? 13.219 9.864 -13.336 1.00 83.50 82 ASN A O 1
ATOM 654 N N . GLY A 1 83 ? 14.482 9.371 -11.539 1.00 84.50 83 GLY A N 1
ATOM 655 C CA . GLY A 1 83 ? 13.930 8.046 -11.321 1.00 84.50 83 GLY A CA 1
ATOM 656 C C . GLY A 1 83 ? 14.325 7.025 -12.384 1.00 84.50 83 GLY A C 1
ATOM 657 O O . GLY A 1 83 ? 15.231 7.229 -13.196 1.00 84.50 83 GLY A O 1
ATOM 658 N N . ILE A 1 84 ? 13.615 5.902 -12.371 1.00 83.44 84 ILE A N 1
ATOM 659 C CA . ILE A 1 84 ? 13.800 4.812 -13.323 1.00 83.44 84 ILE A CA 1
ATOM 660 C C . ILE A 1 84 ? 12.925 5.100 -14.540 1.00 83.44 84 ILE A C 1
ATOM 662 O O . ILE A 1 84 ? 11.700 4.949 -14.508 1.00 83.44 84 ILE A O 1
ATOM 666 N N . THR A 1 85 ? 13.580 5.532 -15.613 1.00 74.94 85 THR A N 1
ATOM 667 C CA . THR A 1 85 ? 12.959 5.861 -16.897 1.00 74.94 85 THR A CA 1
ATOM 668 C C . THR A 1 85 ? 13.094 4.702 -17.889 1.00 74.94 85 THR A C 1
ATOM 670 O O . THR A 1 85 ? 13.824 3.737 -17.659 1.00 74.94 85 THR A O 1
ATOM 673 N N . ASN A 1 86 ? 12.372 4.786 -19.010 1.00 67.38 86 ASN A N 1
ATOM 674 C CA . ASN A 1 86 ? 12.440 3.820 -20.111 1.00 67.38 86 ASN A CA 1
ATOM 675 C C . ASN A 1 86 ? 11.941 2.396 -19.778 1.00 67.38 86 ASN A C 1
ATOM 677 O O . ASN A 1 86 ? 12.282 1.437 -20.476 1.00 67.38 86 ASN A O 1
ATOM 681 N N . LEU A 1 87 ? 11.066 2.241 -18.773 1.00 65.56 87 LEU A N 1
ATOM 682 C CA . LEU A 1 87 ? 10.400 0.955 -18.512 1.00 65.56 87 LEU A CA 1
ATOM 683 C C . LEU A 1 87 ? 9.522 0.527 -19.696 1.00 65.56 87 LEU A C 1
ATOM 685 O O . LEU A 1 87 ? 9.346 -0.661 -19.915 1.00 65.56 87 LEU A O 1
ATOM 689 N N . GLY A 1 88 ? 9.046 1.459 -20.528 1.00 55.84 88 GLY A N 1
ATOM 690 C CA . GLY A 1 88 ? 8.276 1.143 -21.738 1.00 55.84 88 GLY A CA 1
ATOM 691 C C . GLY A 1 88 ? 9.026 0.328 -22.805 1.00 55.84 88 GLY A C 1
ATOM 692 O O . 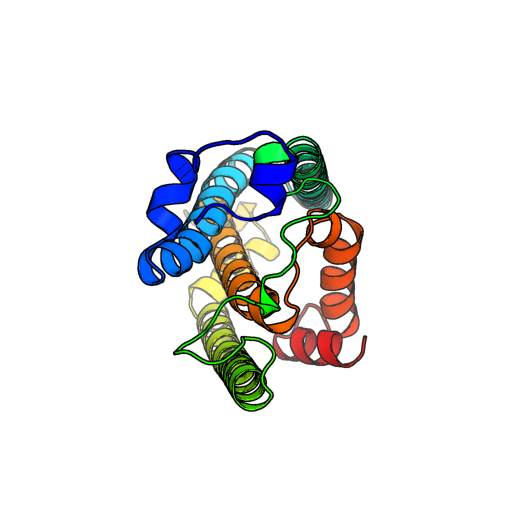GLY A 1 88 ? 8.397 -0.349 -23.624 1.00 55.84 88 GLY A O 1
ATOM 693 N N . SER A 1 89 ? 10.364 0.345 -22.783 1.00 54.22 89 SER A N 1
ATOM 694 C CA . SER A 1 89 ? 11.202 -0.498 -23.648 1.00 54.22 89 SER A CA 1
ATOM 695 C C . SER A 1 89 ? 11.385 -1.923 -23.113 1.00 54.22 89 SER A C 1
ATOM 697 O O . SER A 1 89 ? 11.809 -2.811 -23.862 1.00 54.22 89 SER A O 1
ATOM 699 N N . ALA A 1 90 ? 11.043 -2.171 -21.842 1.00 60.72 90 ALA A N 1
ATOM 700 C CA . ALA A 1 90 ? 11.042 -3.520 -21.307 1.00 60.72 90 ALA A CA 1
ATOM 701 C C . ALA A 1 90 ? 9.912 -4.325 -21.965 1.00 60.72 90 ALA A C 1
ATOM 703 O O . ALA A 1 90 ? 8.785 -3.860 -22.162 1.00 60.72 90 ALA A O 1
ATOM 704 N N . LYS A 1 91 ? 10.263 -5.537 -22.395 1.00 61.38 91 LYS A N 1
ATOM 705 C CA . LYS A 1 91 ? 9.349 -6.426 -23.104 1.00 61.38 91 LYS A CA 1
ATOM 706 C C . LYS A 1 91 ? 8.635 -7.311 -22.094 1.00 61.38 91 LYS A C 1
ATOM 708 O O . LYS A 1 91 ? 9.288 -8.068 -21.380 1.00 61.38 91 LYS A O 1
ATOM 713 N N . PHE A 1 92 ? 7.311 -7.262 -22.076 1.00 62.28 92 PHE A N 1
ATOM 714 C CA . PHE A 1 92 ? 6.481 -8.217 -21.350 1.00 62.28 92 PHE A CA 1
ATOM 715 C C . PHE A 1 92 ? 5.975 -9.256 -22.356 1.00 62.28 92 PHE A C 1
ATOM 717 O O . PHE A 1 92 ? 5.331 -8.898 -23.339 1.00 62.28 92 PHE A O 1
ATOM 724 N N . PHE A 1 93 ? 6.359 -10.527 -22.187 1.00 59.94 93 PHE A N 1
ATOM 725 C CA . PHE A 1 93 ? 6.075 -11.610 -23.150 1.00 59.94 93 PHE A CA 1
ATOM 726 C C . PHE A 1 93 ? 6.436 -11.279 -24.617 1.00 59.94 93 PHE A C 1
ATOM 728 O O . PHE A 1 93 ? 5.754 -11.680 -25.554 1.00 59.94 93 PHE A O 1
ATOM 735 N N . GLY A 1 94 ? 7.520 -10.526 -24.835 1.00 63.66 94 GLY A N 1
ATOM 736 C CA . GLY A 1 94 ? 7.992 -10.162 -26.177 1.00 63.66 94 GLY A CA 1
ATOM 737 C C . GLY A 1 94 ? 7.315 -8.937 -26.809 1.00 63.66 94 GLY A C 1
ATOM 738 O O . GLY A 1 94 ? 7.820 -8.449 -27.819 1.00 63.66 94 GLY A O 1
ATOM 739 N N . GLN A 1 95 ? 6.259 -8.386 -26.200 1.00 63.22 95 GLN A N 1
ATOM 740 C CA . GLN A 1 95 ? 5.627 -7.124 -26.607 1.00 63.22 95 GLN A CA 1
ATOM 741 C C . GLN A 1 95 ? 6.117 -5.956 -25.742 1.00 63.22 95 GLN A C 1
ATOM 743 O O . GLN A 1 95 ? 6.496 -6.147 -24.588 1.00 63.22 95 GLN A O 1
ATOM 748 N N . SER A 1 96 ? 6.136 -4.736 -26.291 1.00 71.00 96 SER A N 1
ATOM 749 C CA . SER A 1 96 ? 6.430 -3.538 -25.490 1.00 71.00 96 SER A CA 1
ATOM 750 C C . SER A 1 96 ? 5.356 -3.363 -24.414 1.00 71.00 96 SER A C 1
ATOM 752 O O . SER A 1 96 ? 4.165 -3.523 -24.693 1.00 71.00 96 SER A O 1
ATOM 754 N N . LEU A 1 97 ? 5.777 -3.003 -23.200 1.00 70.12 97 LEU A N 1
ATOM 755 C CA . LEU A 1 97 ? 4.884 -2.685 -22.080 1.00 70.12 97 LEU A CA 1
ATOM 756 C C . LEU A 1 97 ? 3.872 -1.574 -22.402 1.00 70.12 97 LEU A C 1
ATOM 758 O O . LEU A 1 97 ? 2.797 -1.543 -21.813 1.00 70.12 97 LEU A O 1
ATOM 762 N N . LEU A 1 98 ? 4.186 -0.706 -23.369 1.00 70.69 98 LEU A N 1
ATOM 763 C CA . LEU A 1 98 ? 3.311 0.381 -23.818 1.00 70.69 98 LEU A CA 1
ATOM 764 C C . LEU A 1 98 ? 2.347 -0.027 -24.941 1.00 70.69 98 LEU A C 1
ATOM 766 O O . LEU A 1 98 ? 1.584 0.802 -25.428 1.00 70.69 98 LEU A O 1
ATOM 770 N N . SER A 1 99 ? 2.376 -1.284 -25.391 1.00 79.12 99 SER A N 1
ATOM 771 C CA . SER A 1 99 ? 1.416 -1.753 -26.390 1.00 79.12 99 SER A CA 1
ATOM 772 C C . SER A 1 99 ? 0.003 -1.805 -25.804 1.00 79.12 99 SER A C 1
ATOM 774 O O . SER A 1 99 ? -0.199 -2.221 -24.662 1.00 79.12 99 SER A O 1
ATOM 776 N N . THR A 1 100 ? -0.994 -1.424 -26.608 1.00 80.81 100 THR A N 1
ATOM 777 C CA . THR A 1 100 ? -2.400 -1.344 -26.178 1.00 80.81 100 THR A CA 1
ATOM 778 C C . THR A 1 100 ? -2.905 -2.663 -25.587 1.00 80.81 100 THR A C 1
ATOM 780 O O . THR A 1 100 ? -3.619 -2.654 -24.587 1.00 80.81 100 THR A O 1
ATOM 783 N N . GLY A 1 101 ? -2.495 -3.809 -26.145 1.00 82.31 101 GLY A N 1
ATOM 784 C CA . GLY A 1 101 ? -2.882 -5.129 -25.634 1.00 82.31 101 GLY A CA 1
ATOM 785 C C . GLY A 1 101 ? -2.339 -5.417 -24.231 1.00 82.31 101 GLY A C 1
ATOM 786 O O . GLY A 1 101 ? -3.086 -5.864 -23.361 1.00 82.31 101 GLY A O 1
ATOM 787 N N . VAL A 1 102 ? -1.065 -5.100 -23.980 1.00 82.50 102 VAL A N 1
ATOM 788 C CA . VAL A 1 102 ? -0.430 -5.293 -22.667 1.00 82.50 102 VAL A CA 1
ATOM 789 C C . VAL A 1 102 ? -1.007 -4.326 -21.633 1.00 82.50 102 VAL A C 1
ATOM 791 O O . VAL A 1 102 ? -1.353 -4.754 -20.533 1.00 82.50 102 VAL A O 1
ATOM 794 N N . GLN A 1 103 ? -1.199 -3.053 -21.992 1.00 83.69 103 GLN A N 1
ATOM 795 C CA . GLN A 1 103 ? -1.823 -2.065 -21.105 1.00 83.69 103 GLN A CA 1
ATOM 796 C C . GLN A 1 103 ? -3.260 -2.446 -20.727 1.00 83.69 103 GLN A C 1
ATOM 798 O O . GLN A 1 103 ? -3.629 -2.348 -19.559 1.00 83.69 103 GLN A O 1
ATOM 803 N N . THR A 1 104 ? -4.049 -2.958 -21.678 1.00 86.69 104 THR A N 1
ATOM 804 C CA . THR A 1 104 ? -5.404 -3.471 -21.398 1.00 86.69 104 THR A CA 1
ATOM 805 C C . THR A 1 104 ? -5.348 -4.658 -20.428 1.00 86.69 104 THR A C 1
ATOM 807 O O . THR A 1 104 ? -6.145 -4.733 -19.494 1.00 86.69 104 THR A O 1
ATOM 810 N N . GLY A 1 105 ? -4.378 -5.565 -20.594 1.00 87.50 105 GLY A N 1
ATOM 811 C CA . GLY A 1 105 ? -4.160 -6.680 -19.669 1.00 87.50 105 GLY A CA 1
ATOM 812 C C . GLY A 1 105 ? -3.832 -6.219 -18.245 1.00 87.50 105 GLY A C 1
ATOM 813 O O . GLY A 1 105 ? -4.426 -6.713 -17.287 1.00 87.50 105 GLY A O 1
ATOM 814 N N . PHE A 1 106 ? -2.944 -5.231 -18.097 1.00 87.25 106 PHE A N 1
ATOM 815 C CA . PHE A 1 106 ? -2.630 -4.632 -16.797 1.00 87.25 106 PHE A CA 1
ATOM 816 C C . PHE A 1 106 ? -3.828 -3.907 -16.181 1.00 87.25 106 PHE A C 1
ATOM 818 O O . PHE A 1 106 ? -4.064 -4.052 -14.984 1.00 87.25 106 PHE A O 1
ATOM 825 N N . TYR A 1 107 ? -4.617 -3.190 -16.982 1.00 90.31 107 TYR A N 1
ATOM 826 C CA . TYR A 1 107 ? -5.844 -2.550 -16.516 1.00 90.31 107 TYR A CA 1
ATOM 827 C C . TYR A 1 107 ? -6.844 -3.578 -15.966 1.00 90.31 107 TYR A C 1
ATOM 829 O O . TYR A 1 107 ? -7.328 -3.433 -14.843 1.00 90.31 107 TYR A O 1
ATOM 837 N N . LEU A 1 108 ? -7.098 -4.665 -16.705 1.00 93.00 108 LEU A N 1
ATOM 838 C CA . LEU A 1 108 ? -7.960 -5.758 -16.243 1.00 93.00 108 LEU A CA 1
ATOM 839 C C . LEU A 1 108 ? -7.418 -6.405 -14.963 1.00 93.00 108 LEU A C 1
ATOM 841 O O . LEU A 1 108 ? -8.183 -6.662 -14.032 1.00 93.00 108 LEU A O 1
ATOM 845 N N . ALA A 1 109 ? -6.102 -6.618 -14.878 1.00 92.44 109 ALA A N 1
ATOM 846 C CA . ALA A 1 109 ? -5.460 -7.129 -13.671 1.00 92.44 109 ALA A CA 1
ATOM 847 C C . ALA A 1 109 ? -5.647 -6.182 -12.473 1.00 92.44 109 ALA A C 1
ATOM 849 O O . ALA A 1 109 ? -5.922 -6.657 -11.370 1.00 92.44 109 ALA A O 1
ATOM 850 N N . THR A 1 110 ? -5.570 -4.863 -12.678 1.00 93.75 110 THR A N 1
ATOM 851 C CA . THR A 1 110 ? -5.853 -3.860 -11.641 1.00 93.75 110 THR A CA 1
ATOM 852 C C . THR A 1 110 ? -7.301 -3.919 -11.177 1.00 93.75 110 THR A C 1
ATOM 854 O O . THR A 1 110 ? -7.537 -3.921 -9.972 1.00 93.75 110 THR A O 1
ATOM 857 N N . VAL A 1 111 ? -8.270 -4.026 -12.090 1.00 94.38 111 VAL A N 1
ATOM 858 C CA . VAL A 1 111 ? -9.695 -4.137 -11.729 1.00 94.38 111 VAL A CA 1
ATOM 859 C C . VAL A 1 111 ? -9.963 -5.412 -10.923 1.00 94.38 111 VAL A C 1
ATOM 861 O O . VAL A 1 111 ? -10.638 -5.365 -9.894 1.00 94.38 111 VAL A O 1
ATOM 864 N N . ILE A 1 112 ? -9.393 -6.547 -11.338 1.00 95.62 112 ILE A N 1
ATOM 865 C CA . ILE A 1 112 ? -9.513 -7.813 -10.602 1.00 95.62 112 ILE A CA 1
ATOM 866 C C . ILE A 1 112 ? -8.846 -7.699 -9.226 1.00 95.62 112 ILE A C 1
ATOM 868 O O . ILE A 1 112 ? -9.445 -8.085 -8.223 1.00 95.62 112 ILE A O 1
ATOM 872 N N . CYS A 1 113 ? -7.639 -7.132 -9.148 1.00 95.44 113 CYS A N 1
ATOM 873 C CA . CYS A 1 113 ? -6.954 -6.916 -7.874 1.00 95.44 113 CYS A CA 1
ATOM 874 C C . CYS A 1 113 ? -7.747 -5.993 -6.950 1.00 95.44 113 CYS A C 1
ATOM 876 O O . CYS A 1 113 ? -7.852 -6.288 -5.764 1.00 95.44 113 CYS A O 1
ATOM 878 N N . LEU A 1 114 ? -8.357 -4.928 -7.473 1.00 94.94 114 LEU A N 1
ATOM 879 C CA . LEU A 1 114 ? -9.224 -4.043 -6.701 1.00 94.94 114 LEU A CA 1
ATOM 880 C C . LEU A 1 114 ? -10.412 -4.812 -6.109 1.00 94.94 114 LEU A C 1
ATOM 882 O O . LEU A 1 114 ? -10.688 -4.682 -4.918 1.00 94.94 114 LEU A O 1
ATOM 886 N N . ALA A 1 115 ? -11.078 -5.651 -6.906 1.00 95.75 115 ALA A N 1
ATOM 887 C CA . ALA A 1 115 ? -12.181 -6.484 -6.431 1.00 95.75 115 ALA A CA 1
ATOM 888 C C . ALA A 1 115 ? -11.727 -7.473 -5.340 1.00 95.75 115 ALA A C 1
ATOM 890 O O . ALA A 1 115 ? -12.387 -7.601 -4.308 1.00 95.75 115 ALA A O 1
ATOM 891 N N . LEU A 1 116 ? -10.577 -8.129 -5.523 1.00 96.50 116 LEU A N 1
ATOM 892 C CA . LEU A 1 116 ? -10.010 -9.056 -4.538 1.00 96.50 116 LEU A CA 1
ATOM 893 C C . LEU A 1 116 ? -9.618 -8.349 -3.236 1.00 96.50 116 LEU A C 1
ATOM 895 O O . LEU A 1 116 ? -9.945 -8.834 -2.155 1.00 96.50 116 LEU A O 1
ATOM 899 N N . VAL A 1 117 ? -8.965 -7.187 -3.325 1.00 96.00 117 VAL A N 1
ATOM 900 C CA . VAL A 1 117 ? -8.604 -6.363 -2.163 1.00 96.00 117 VAL A CA 1
ATOM 901 C C . VAL A 1 117 ? -9.854 -5.869 -1.445 1.00 96.00 117 VAL A C 1
ATOM 903 O O . VAL A 1 117 ? -9.887 -5.883 -0.218 1.00 96.00 117 VAL A O 1
ATOM 906 N N . TYR A 1 118 ? -10.905 -5.489 -2.173 1.00 95.62 118 TYR A N 1
ATOM 907 C CA . TYR A 1 118 ? -12.178 -5.099 -1.575 1.00 95.62 118 TYR A CA 1
ATOM 908 C C . TYR A 1 118 ? -12.816 -6.254 -0.793 1.00 95.62 118 TYR A C 1
ATOM 910 O O . TYR A 1 118 ? -13.218 -6.070 0.357 1.00 95.62 118 TYR A O 1
ATOM 918 N N . VAL A 1 119 ? -12.875 -7.455 -1.381 1.00 96.19 119 VAL A N 1
ATOM 919 C CA . VAL A 1 119 ? -13.399 -8.654 -0.707 1.00 96.19 119 VAL A CA 1
ATOM 920 C C . VAL A 1 119 ? -12.556 -8.999 0.520 1.00 96.19 119 VAL A C 1
ATOM 922 O O . VAL A 1 119 ? -13.116 -9.263 1.583 1.00 96.19 119 VAL A O 1
ATOM 925 N N . LEU A 1 120 ? -11.226 -8.937 0.408 1.00 95.56 120 LEU A N 1
ATOM 926 C CA . LEU A 1 120 ? -10.307 -9.157 1.523 1.00 95.56 120 LEU A CA 1
ATOM 927 C C . LEU A 1 120 ? -10.545 -8.143 2.646 1.00 95.56 120 LEU A C 1
ATOM 929 O O . LEU A 1 120 ? -10.715 -8.535 3.796 1.00 95.56 120 LEU A O 1
ATOM 933 N N . ALA A 1 121 ? -10.590 -6.850 2.321 1.00 94.50 121 ALA A N 1
ATOM 934 C CA . ALA A 1 121 ? -10.816 -5.787 3.291 1.00 94.50 121 ALA A CA 1
ATOM 935 C C . ALA A 1 121 ? -12.162 -5.969 3.995 1.00 94.50 121 ALA A C 1
ATOM 937 O O . ALA A 1 121 ? -12.221 -5.890 5.218 1.00 94.50 121 ALA A O 1
ATOM 938 N N . ARG A 1 122 ? -13.216 -6.302 3.242 1.00 94.19 122 ARG A N 1
ATOM 939 C CA . ARG A 1 122 ? -14.549 -6.558 3.790 1.00 94.19 122 ARG A CA 1
ATOM 940 C C . ARG A 1 122 ? -14.573 -7.776 4.708 1.00 94.19 122 ARG A C 1
ATOM 942 O O . ARG A 1 122 ? -15.105 -7.706 5.811 1.00 94.19 122 ARG A O 1
ATOM 949 N N . TRP A 1 123 ? -13.929 -8.868 4.303 1.00 95.19 123 TRP A N 1
ATOM 950 C CA . TRP A 1 123 ? -13.790 -10.058 5.139 1.00 95.19 123 TRP A CA 1
ATOM 951 C C . TRP A 1 123 ? -13.032 -9.757 6.439 1.00 95.19 123 TRP A C 1
ATOM 953 O O . TRP A 1 123 ? -13.465 -10.164 7.517 1.00 95.19 123 TRP A O 1
ATOM 963 N N . VAL A 1 124 ? -11.944 -8.983 6.370 1.00 94.31 124 VAL A N 1
ATOM 964 C CA . VAL A 1 124 ? -11.172 -8.567 7.549 1.00 94.31 124 VAL A CA 1
ATOM 965 C C . VAL A 1 124 ? -12.011 -7.678 8.474 1.00 94.31 124 VAL A C 1
ATOM 967 O O . VAL A 1 124 ? -12.016 -7.921 9.685 1.00 94.31 124 VAL A O 1
ATOM 970 N N . THR A 1 125 ? -12.751 -6.699 7.942 1.00 92.88 125 THR A N 1
ATOM 971 C CA . THR A 1 125 ? -13.582 -5.782 8.744 1.00 92.88 125 THR A CA 1
ATOM 972 C C . THR A 1 125 ? -14.808 -6.452 9.360 1.00 92.88 125 THR A C 1
ATOM 974 O O . THR A 1 125 ? -15.187 -6.094 10.473 1.00 92.88 125 THR A O 1
ATOM 977 N N . ASP A 1 126 ? -15.389 -7.452 8.696 1.00 93.00 126 ASP A N 1
ATOM 978 C CA . ASP A 1 126 ? -16.558 -8.185 9.206 1.00 93.00 126 ASP A CA 1
ATOM 979 C C . ASP A 1 126 ? -16.155 -9.301 10.196 1.00 93.00 126 ASP A C 1
ATOM 981 O O . ASP A 1 126 ? -16.970 -9.813 10.971 1.00 93.00 126 ASP A O 1
ATOM 985 N N . SER A 1 127 ? -14.874 -9.681 10.214 1.00 94.25 127 SER A N 1
ATOM 986 C CA . SER A 1 127 ? -14.349 -10.722 11.100 1.00 94.25 127 SER A CA 1
ATOM 987 C C . SER A 1 127 ? -14.269 -10.295 12.579 1.00 94.25 127 SER A C 1
ATOM 989 O O . SER A 1 127 ? -14.479 -9.145 12.975 1.00 94.25 127 SER A O 1
ATOM 991 N N . ARG A 1 128 ? -13.895 -11.244 13.454 1.00 92.44 128 ARG A N 1
ATOM 992 C CA . ARG A 1 128 ? -13.556 -10.953 14.864 1.00 92.44 128 ARG A CA 1
ATOM 993 C C . ARG A 1 128 ? -12.427 -9.920 14.985 1.00 92.44 128 ARG A C 1
ATOM 995 O O . ARG A 1 128 ? -12.450 -9.127 15.921 1.00 92.44 128 ARG A O 1
ATOM 1002 N N . PHE A 1 129 ? -11.489 -9.908 14.036 1.00 93.38 129 PHE A N 1
ATOM 1003 C CA . PHE A 1 129 ? -10.400 -8.936 14.004 1.00 93.38 129 PHE A CA 1
ATOM 1004 C C . PHE A 1 129 ? -10.919 -7.520 13.735 1.00 93.38 129 PHE A C 1
ATOM 1006 O O . PHE A 1 129 ? -10.541 -6.593 14.440 1.00 93.38 129 PHE A O 1
ATOM 1013 N N . GLY A 1 130 ? -11.857 -7.350 12.800 1.00 92.75 130 GLY A N 1
ATOM 1014 C CA . GLY A 1 130 ? -12.478 -6.052 12.534 1.00 92.75 130 GLY A CA 1
ATOM 1015 C C . GLY A 1 130 ? -13.226 -5.483 13.742 1.00 92.75 130 GLY A C 1
ATOM 1016 O O . GLY A 1 130 ? -13.043 -4.319 14.093 1.00 92.75 130 GLY A O 1
ATOM 1017 N N . ARG A 1 131 ? -13.974 -6.319 14.473 1.00 93.12 131 ARG A N 1
ATOM 1018 C CA . ARG A 1 131 ? -14.599 -5.906 15.747 1.00 93.12 131 ARG A CA 1
ATOM 1019 C C . ARG A 1 131 ? -13.576 -5.484 16.801 1.00 93.12 131 ARG A C 1
ATOM 1021 O O . ARG A 1 131 ? -13.817 -4.531 17.536 1.00 93.12 131 ARG A O 1
ATOM 1028 N N . LEU A 1 132 ? -12.429 -6.160 16.851 1.00 94.19 132 LEU A N 1
ATOM 1029 C CA . LEU A 1 132 ? -11.327 -5.793 17.737 1.00 94.19 132 LEU A CA 1
ATOM 1030 C C . LEU A 1 132 ? -10.691 -4.453 17.337 1.00 94.19 132 LEU A C 1
ATOM 1032 O O . LEU A 1 132 ? -10.363 -3.664 18.216 1.00 94.19 132 LEU A O 1
ATOM 1036 N N . LEU A 1 133 ? -10.577 -4.154 16.037 1.00 93.06 133 LEU A N 1
ATOM 1037 C CA . LEU A 1 133 ? -10.126 -2.844 15.551 1.00 93.06 133 LEU A CA 1
ATOM 1038 C C . LEU A 1 133 ? -11.092 -1.718 15.940 1.00 93.06 133 LEU A C 1
ATOM 1040 O O . LEU A 1 133 ? -10.639 -0.636 16.309 1.00 93.06 133 LEU A O 1
ATOM 1044 N N . ILE A 1 134 ? -12.405 -1.966 15.892 1.00 92.94 134 ILE A N 1
ATOM 1045 C CA . ILE A 1 134 ? -13.417 -1.001 16.347 1.00 92.94 134 ILE A CA 1
ATOM 1046 C C . ILE A 1 134 ? -13.269 -0.764 17.855 1.00 92.94 134 ILE A C 1
ATOM 1048 O O . ILE A 1 134 ? -13.124 0.378 18.277 1.00 92.94 134 ILE A O 1
ATOM 1052 N N . ALA A 1 135 ? -13.183 -1.830 18.657 1.00 93.44 135 ALA A N 1
ATOM 1053 C CA . ALA A 1 135 ? -12.968 -1.706 20.100 1.00 93.44 135 ALA A CA 1
ATOM 1054 C C . ALA A 1 135 ? -11.665 -0.958 20.438 1.00 93.44 135 ALA A C 1
ATOM 1056 O O . ALA A 1 135 ? -11.627 -0.157 21.369 1.00 93.44 135 ALA A O 1
ATOM 1057 N N . LEU A 1 136 ? -10.604 -1.192 19.661 1.00 92.94 136 LEU A N 1
ATOM 1058 C CA . LEU A 1 136 ? -9.313 -0.525 19.816 1.00 92.94 136 LEU A CA 1
ATOM 1059 C C . LEU A 1 136 ? -9.371 0.967 19.467 1.00 92.94 136 LEU A C 1
ATOM 1061 O O . LEU A 1 136 ? -8.645 1.761 20.063 1.00 92.94 136 LEU A O 1
ATOM 1065 N N . ARG A 1 137 ? -10.207 1.336 18.491 1.00 90.12 137 ARG A N 1
ATOM 1066 C CA . ARG A 1 137 ? -10.479 2.730 18.133 1.00 90.12 137 ARG A CA 1
ATOM 1067 C C . ARG A 1 137 ? -11.248 3.450 19.241 1.00 90.12 137 ARG A C 1
ATOM 1069 O O . ARG A 1 137 ? -10.971 4.625 19.464 1.00 90.12 137 ARG A O 1
ATOM 1076 N N . ASP A 1 138 ? -12.190 2.768 19.886 1.00 92.00 138 ASP A N 1
ATOM 1077 C CA . ASP A 1 138 ? -13.031 3.356 20.931 1.00 92.00 138 ASP A CA 1
ATOM 1078 C C . ASP A 1 138 ? -12.256 3.547 22.242 1.00 92.00 138 ASP A C 1
ATOM 1080 O O . ASP A 1 138 ? -12.253 4.643 22.799 1.00 92.00 138 ASP A O 1
ATOM 1084 N N . ASP A 1 139 ? -11.579 2.500 22.730 1.00 92.50 139 ASP A N 1
ATOM 1085 C CA . ASP A 1 139 ? -10.772 2.569 23.950 1.00 92.50 139 ASP A CA 1
ATOM 1086 C C . ASP A 1 139 ? -9.639 1.527 23.951 1.00 92.50 139 ASP A C 1
ATOM 1088 O O . ASP A 1 139 ? -9.815 0.341 24.260 1.00 92.50 139 ASP A O 1
ATOM 1092 N N . GLU A 1 140 ? -8.426 1.993 23.650 1.00 91.75 140 GLU A N 1
ATOM 1093 C CA . GLU A 1 140 ? -7.226 1.159 23.672 1.00 91.75 140 GLU A CA 1
ATOM 1094 C C . GLU A 1 140 ? -6.898 0.614 25.072 1.00 91.75 140 GLU A C 1
ATOM 1096 O O . GLU A 1 140 ? -6.424 -0.521 25.194 1.00 91.75 140 GLU A O 1
ATOM 1101 N N . ALA A 1 141 ? -7.135 1.393 26.133 1.00 91.50 141 ALA A N 1
ATOM 1102 C CA . ALA A 1 141 ? -6.842 0.959 27.494 1.00 91.50 141 ALA A CA 1
ATOM 1103 C C . ALA A 1 141 ? -7.752 -0.210 27.878 1.00 91.50 141 ALA A C 1
ATOM 1105 O O . ALA A 1 141 ? -7.272 -1.220 28.399 1.00 91.50 141 ALA A O 1
ATOM 1106 N N . ARG A 1 142 ? -9.040 -0.131 27.527 1.00 91.44 142 ARG A N 1
ATOM 1107 C CA . ARG A 1 142 ? -10.011 -1.210 27.744 1.00 91.44 142 ARG A CA 1
ATOM 1108 C C . ARG A 1 142 ? -9.635 -2.495 27.013 1.00 91.44 142 ARG A C 1
ATOM 1110 O O . ARG A 1 142 ? -9.702 -3.567 27.609 1.00 91.44 142 ARG A O 1
ATOM 1117 N N . VAL A 1 143 ? -9.196 -2.410 25.757 1.00 93.44 143 VAL A N 1
ATOM 1118 C CA . VAL A 1 143 ? -8.735 -3.587 24.995 1.00 93.44 143 VAL A CA 1
ATOM 1119 C C . VAL A 1 143 ? -7.523 -4.248 25.661 1.00 93.44 143 VAL A C 1
ATOM 1121 O O . VAL A 1 143 ? -7.456 -5.476 25.729 1.00 93.44 143 VAL A O 1
ATOM 1124 N N . ARG A 1 144 ? -6.610 -3.451 26.231 1.00 91.38 144 ARG A N 1
ATOM 1125 C CA . ARG A 1 144 ? -5.461 -3.966 26.989 1.00 91.38 144 ARG A CA 1
ATOM 1126 C C . ARG A 1 144 ? -5.880 -4.655 28.290 1.00 91.38 144 ARG A C 1
ATOM 1128 O O . ARG A 1 144 ? -5.335 -5.706 28.614 1.00 91.38 144 ARG A O 1
ATOM 1135 N N . PHE A 1 145 ? -6.864 -4.114 29.011 1.00 93.12 145 PHE A N 1
ATOM 1136 C CA . PHE A 1 145 ? -7.415 -4.767 30.207 1.00 93.12 145 PHE A CA 1
ATOM 1137 C C . PHE A 1 145 ? -8.095 -6.105 29.900 1.00 93.12 145 PHE A C 1
ATOM 1139 O O . PHE A 1 145 ? -8.097 -6.997 30.741 1.00 93.12 145 PHE A O 1
ATOM 1146 N N . LEU A 1 146 ? -8.621 -6.272 28.685 1.00 93.12 146 LEU A N 1
ATOM 1147 C CA . LEU A 1 146 ? -9.182 -7.537 28.205 1.00 93.12 146 LEU A CA 1
ATOM 1148 C C . LEU A 1 146 ? -8.109 -8.565 27.788 1.00 93.12 146 LEU A C 1
ATOM 1150 O O . LEU A 1 146 ? -8.460 -9.646 27.322 1.00 93.12 146 LEU A O 1
ATOM 1154 N N . GLY A 1 147 ? -6.818 -8.249 27.948 1.00 92.75 147 GLY A N 1
ATOM 1155 C CA . GLY A 1 147 ? -5.699 -9.161 27.684 1.00 92.75 147 GLY A CA 1
ATOM 1156 C C . GLY A 1 147 ? -5.196 -9.172 26.239 1.00 92.75 147 GLY A C 1
ATOM 1157 O O . GLY A 1 147 ? -4.286 -9.934 25.919 1.00 92.75 147 GLY A O 1
ATOM 1158 N N . TYR A 1 148 ? -5.748 -8.333 25.360 1.00 93.56 148 TYR A N 1
ATOM 1159 C CA . TYR A 1 148 ? -5.229 -8.163 24.003 1.00 93.56 148 TYR A CA 1
ATOM 1160 C C . TYR A 1 148 ? -4.032 -7.208 23.994 1.00 93.56 148 TYR A C 1
ATOM 1162 O O . TYR A 1 148 ? -3.965 -6.287 24.807 1.00 93.56 148 TYR A O 1
ATOM 1170 N N . ASP A 1 149 ? -3.114 -7.384 23.041 1.00 94.00 149 ASP A N 1
ATOM 1171 C CA . ASP A 1 149 ? -2.010 -6.447 22.812 1.00 94.00 149 ASP A CA 1
ATOM 1172 C C . ASP A 1 149 ? -2.335 -5.472 21.658 1.00 94.00 149 ASP A C 1
ATOM 1174 O O . ASP A 1 149 ? -2.247 -5.856 20.484 1.00 94.00 149 ASP A O 1
ATOM 1178 N N . PRO A 1 150 ? -2.671 -4.195 21.957 1.00 93.00 150 PRO A N 1
ATOM 1179 C CA . PRO A 1 150 ? -2.846 -3.142 20.960 1.00 93.00 150 PRO A CA 1
ATOM 1180 C C . PRO A 1 150 ? -1.703 -3.017 19.956 1.00 93.00 150 PRO A C 1
ATOM 1182 O O . PRO A 1 150 ? -1.947 -2.689 18.796 1.00 93.00 150 PRO A O 1
ATOM 1185 N N . VAL A 1 151 ? -0.461 -3.250 20.392 1.00 94.31 151 VAL A N 1
ATOM 1186 C CA . VAL A 1 151 ? 0.731 -3.038 19.567 1.00 94.31 151 VAL A CA 1
ATOM 1187 C C . VAL A 1 151 ? 0.729 -4.015 18.402 1.00 94.31 151 VAL A C 1
ATOM 1189 O O . VAL A 1 151 ? 0.850 -3.596 17.250 1.00 94.31 151 VAL A O 1
ATOM 1192 N N . LEU A 1 152 ? 0.524 -5.303 18.682 1.00 94.12 152 LEU A N 1
ATOM 1193 C CA . LEU A 1 152 ? 0.459 -6.340 17.653 1.00 94.12 152 LEU A CA 1
ATOM 1194 C C . LEU A 1 152 ? -0.712 -6.112 16.697 1.00 94.12 152 LEU A C 1
ATOM 1196 O O . LEU A 1 152 ? -0.533 -6.193 15.487 1.00 94.12 152 LEU A O 1
ATOM 1200 N N . ILE A 1 153 ? -1.887 -5.752 17.215 1.00 94.75 153 ILE A N 1
ATOM 1201 C CA . ILE A 1 153 ? -3.086 -5.535 16.392 1.00 94.75 153 ILE A CA 1
ATOM 1202 C C . ILE A 1 153 ? -2.884 -4.364 15.418 1.00 94.75 153 ILE A C 1
ATOM 1204 O O . ILE A 1 153 ? -3.163 -4.500 14.225 1.00 94.75 153 ILE A O 1
ATOM 1208 N N . LYS A 1 154 ? -2.351 -3.230 15.899 1.00 94.81 154 LYS A N 1
ATOM 1209 C CA . LYS A 1 154 ? -2.039 -2.070 15.046 1.00 94.81 154 LYS A CA 1
ATOM 1210 C C . LYS A 1 154 ? -0.938 -2.379 14.043 1.00 94.81 154 LYS A C 1
ATOM 1212 O O . LYS A 1 154 ? -1.042 -1.984 12.887 1.00 94.81 154 LYS A O 1
ATOM 1217 N N . THR A 1 155 ? 0.092 -3.108 14.467 1.00 95.94 155 THR A N 1
ATOM 1218 C CA . THR A 1 155 ? 1.190 -3.504 13.578 1.00 95.94 155 THR A CA 1
ATOM 1219 C C . THR A 1 155 ? 0.668 -4.389 12.450 1.00 95.94 155 THR A C 1
ATOM 1221 O O . THR A 1 155 ? 0.948 -4.106 11.294 1.00 95.94 155 THR A O 1
ATOM 1224 N N . LEU A 1 156 ? -0.169 -5.388 12.750 1.00 95.69 156 LEU A N 1
ATOM 1225 C CA . LEU A 1 156 ? -0.748 -6.279 11.742 1.00 95.69 156 LEU A CA 1
ATOM 1226 C C . LEU A 1 156 ? -1.596 -5.528 10.708 1.00 95.69 156 LEU A C 1
ATOM 1228 O O . LEU A 1 156 ? -1.425 -5.748 9.510 1.00 95.69 156 LEU A O 1
ATOM 1232 N N . VAL A 1 157 ? -2.486 -4.624 11.141 1.00 95.38 157 VAL A N 1
ATOM 1233 C CA . VAL A 1 157 ? -3.325 -3.862 10.196 1.00 95.38 157 VAL A CA 1
ATOM 1234 C C . VAL A 1 157 ? -2.508 -2.843 9.391 1.00 95.38 157 VAL A C 1
ATOM 1236 O O . VAL A 1 157 ? -2.794 -2.616 8.214 1.00 95.38 157 VAL A O 1
ATOM 1239 N N . PHE A 1 158 ? -1.454 -2.276 9.986 1.00 95.81 158 PHE A N 1
ATOM 1240 C CA . PHE A 1 158 ? -0.527 -1.377 9.302 1.00 95.81 158 PHE A CA 1
ATOM 1241 C C . PHE A 1 158 ? 0.300 -2.122 8.244 1.00 95.81 158 PHE A C 1
ATOM 1243 O O . PHE A 1 158 ? 0.388 -1.674 7.104 1.00 95.81 158 PHE A O 1
ATOM 1250 N N . THR A 1 159 ? 0.818 -3.307 8.576 1.00 97.00 159 THR A N 1
ATOM 1251 C CA . THR A 1 159 ? 1.516 -4.195 7.638 1.00 97.00 159 THR A CA 1
ATOM 1252 C C . THR A 1 159 ? 0.608 -4.662 6.505 1.00 97.00 159 THR A C 1
ATOM 1254 O O . THR A 1 159 ? 1.025 -4.635 5.350 1.00 97.00 159 THR A O 1
ATOM 1257 N N . LEU A 1 160 ? -0.640 -5.042 6.802 1.00 96.44 160 LEU A N 1
ATOM 1258 C CA . LEU A 1 160 ? -1.617 -5.421 5.778 1.00 96.44 160 LEU A CA 1
ATOM 1259 C C . LEU A 1 160 ? -1.877 -4.263 4.805 1.00 96.44 160 LEU A C 1
ATOM 1261 O O . LEU A 1 160 ? -1.853 -4.459 3.592 1.00 96.44 160 LEU A O 1
ATOM 1265 N N . SER A 1 161 ? -2.066 -3.052 5.333 1.00 95.00 161 SER A N 1
ATOM 1266 C CA . SER A 1 161 ? -2.251 -1.840 4.524 1.00 95.00 161 SER A CA 1
ATOM 1267 C C . SER A 1 161 ? -1.036 -1.555 3.634 1.00 95.00 161 SER A C 1
ATOM 1269 O O . SER A 1 161 ? -1.198 -1.252 2.454 1.00 95.00 161 SER A O 1
ATOM 1271 N N . ALA A 1 162 ? 0.180 -1.713 4.165 1.00 95.81 162 ALA A N 1
ATOM 1272 C CA . ALA A 1 162 ? 1.412 -1.554 3.396 1.00 95.81 162 ALA A CA 1
ATOM 1273 C C . ALA A 1 162 ? 1.547 -2.600 2.278 1.00 95.81 162 ALA A C 1
ATOM 1275 O O . ALA A 1 162 ? 1.970 -2.259 1.177 1.00 95.81 162 ALA A O 1
ATOM 1276 N N . GLY A 1 163 ? 1.134 -3.847 2.522 1.00 96.44 163 GLY A N 1
ATOM 1277 C CA . GLY A 1 163 ? 1.099 -4.892 1.496 1.00 96.44 163 GLY A CA 1
ATOM 1278 C C . GLY A 1 163 ? 0.112 -4.586 0.366 1.00 96.44 163 GLY A C 1
ATOM 1279 O O . GLY A 1 163 ? 0.438 -4.772 -0.805 1.00 96.44 163 GLY A O 1
ATOM 1280 N N . ILE A 1 164 ? -1.066 -4.046 0.696 1.00 95.50 164 ILE A N 1
ATOM 1281 C CA . ILE A 1 164 ? -2.050 -3.592 -0.302 1.00 95.50 164 ILE A CA 1
ATOM 1282 C C . ILE A 1 164 ? -1.484 -2.422 -1.125 1.00 95.50 164 ILE A C 1
ATOM 1284 O O . ILE A 1 164 ? -1.596 -2.422 -2.351 1.00 95.50 164 ILE A O 1
ATOM 1288 N N . ALA A 1 165 ? -0.826 -1.456 -0.477 1.00 94.12 165 ALA A N 1
ATOM 1289 C CA . ALA A 1 165 ? -0.172 -0.342 -1.163 1.00 94.12 165 ALA A CA 1
ATOM 1290 C C . ALA A 1 165 ? 0.987 -0.809 -2.065 1.00 94.12 165 ALA A C 1
ATOM 1292 O O . ALA A 1 165 ? 1.146 -0.314 -3.180 1.00 94.12 165 ALA A O 1
ATOM 1293 N N . ALA A 1 166 ? 1.762 -1.804 -1.625 1.00 94.88 166 ALA A N 1
ATOM 1294 C CA . ALA A 1 166 ? 2.819 -2.411 -2.426 1.00 94.88 166 ALA A CA 1
ATOM 1295 C C . ALA A 1 166 ? 2.259 -3.101 -3.680 1.00 94.88 166 ALA A C 1
ATOM 1297 O O . ALA A 1 166 ? 2.788 -2.906 -4.774 1.00 94.88 166 ALA A O 1
ATOM 1298 N N . LEU A 1 167 ? 1.152 -3.841 -3.546 1.00 94.94 167 LEU A N 1
ATOM 1299 C CA . LEU A 1 167 ? 0.455 -4.452 -4.681 1.00 94.94 167 LEU A CA 1
ATOM 1300 C C . LEU A 1 167 ? -0.006 -3.395 -5.693 1.00 94.94 167 LEU A C 1
ATOM 1302 O O . LEU A 1 167 ? 0.187 -3.573 -6.896 1.00 94.94 167 LEU A O 1
ATOM 1306 N N . ALA A 1 168 ? -0.558 -2.278 -5.212 1.00 92.62 168 ALA A N 1
ATOM 1307 C CA . ALA A 1 168 ? -0.941 -1.159 -6.067 1.00 92.62 168 ALA A CA 1
ATOM 1308 C C . ALA A 1 168 ? 0.271 -0.575 -6.815 1.00 92.62 168 ALA A C 1
ATOM 1310 O O . ALA A 1 168 ? 0.202 -0.369 -8.024 1.00 92.62 168 ALA A O 1
ATOM 1311 N N . GLY A 1 169 ? 1.406 -0.391 -6.133 1.00 90.56 169 GLY A N 1
ATOM 1312 C CA . GLY A 1 169 ? 2.651 0.078 -6.749 1.00 90.56 169 GLY A CA 1
ATOM 1313 C C . GLY A 1 169 ? 3.179 -0.853 -7.848 1.00 90.56 169 GLY A C 1
ATOM 1314 O O . GLY A 1 169 ? 3.550 -0.383 -8.924 1.00 90.56 169 GLY A O 1
ATOM 1315 N N . VAL A 1 170 ? 3.155 -2.172 -7.621 1.00 90.81 170 VAL A N 1
ATOM 1316 C CA . VAL A 1 170 ? 3.585 -3.183 -8.610 1.00 90.81 170 VAL A CA 1
ATOM 1317 C C . VAL A 1 170 ? 2.750 -3.118 -9.890 1.00 90.81 170 VAL A C 1
ATOM 1319 O O . VAL A 1 170 ? 3.287 -3.309 -10.978 1.00 90.81 170 VAL A O 1
ATOM 1322 N N . LEU A 1 171 ? 1.453 -2.829 -9.777 1.00 90.56 171 LEU A N 1
ATOM 1323 C CA . LEU A 1 171 ? 0.556 -2.693 -10.928 1.00 90.56 171 LEU A CA 1
ATOM 1324 C C . LEU A 1 171 ? 0.647 -1.312 -11.591 1.00 90.56 171 LEU A C 1
ATOM 1326 O O . LEU A 1 171 ? 0.480 -1.208 -12.804 1.00 90.56 171 LEU A O 1
ATOM 1330 N N . PHE A 1 172 ? 0.941 -0.269 -10.815 1.00 89.19 172 PHE A N 1
ATOM 1331 C CA . PHE A 1 172 ? 1.032 1.114 -11.280 1.00 89.19 172 PHE A CA 1
ATOM 1332 C C . PHE A 1 172 ? 2.265 1.370 -12.155 1.00 89.19 172 PHE A C 1
ATOM 1334 O O . PHE A 1 172 ? 2.156 1.947 -13.237 1.00 89.19 172 PHE A O 1
ATOM 1341 N N . VAL A 1 173 ? 3.446 0.919 -11.718 1.00 88.00 173 VAL A N 1
ATOM 1342 C CA . VAL A 1 173 ? 4.721 1.234 -12.387 1.00 88.00 173 VAL A CA 1
ATOM 1343 C C . VAL A 1 173 ? 4.765 0.772 -13.859 1.00 88.00 173 VAL A C 1
ATOM 1345 O O . VAL A 1 173 ? 5.169 1.571 -14.706 1.00 88.00 173 VAL A O 1
ATOM 1348 N N . PRO A 1 174 ? 4.319 -0.449 -14.222 1.00 84.06 174 PRO A N 1
ATOM 1349 C CA . PRO A 1 174 ? 4.273 -0.888 -15.620 1.00 84.06 174 PRO A CA 1
ATOM 1350 C C . PRO A 1 174 ? 3.293 -0.097 -16.494 1.00 84.06 174 PRO A C 1
ATOM 1352 O O . PRO A 1 174 ? 3.532 0.040 -17.691 1.00 84.06 174 PRO A O 1
ATOM 1355 N N . GLN A 1 175 ? 2.204 0.419 -15.914 1.00 84.56 175 GLN A N 1
ATOM 1356 C CA . GLN A 1 175 ? 1.186 1.182 -16.643 1.00 84.56 175 GLN A CA 1
ATOM 1357 C C . GLN A 1 175 ? 1.662 2.600 -16.956 1.00 84.56 175 GLN A C 1
ATOM 1359 O O . GLN A 1 175 ? 1.460 3.087 -18.065 1.00 84.56 175 GLN A O 1
ATOM 1364 N N . VAL A 1 176 ? 2.330 3.240 -15.994 1.00 85.00 176 VAL A N 1
ATOM 1365 C CA . VAL A 1 176 ? 2.865 4.600 -16.152 1.00 85.00 176 VAL A CA 1
ATOM 1366 C C . VAL A 1 176 ? 4.184 4.610 -16.929 1.00 85.00 176 VAL A C 1
ATOM 1368 O O . VAL A 1 176 ? 4.483 5.569 -17.634 1.00 85.00 176 VAL A O 1
ATOM 1371 N N . GLY A 1 177 ? 4.983 3.541 -16.842 1.00 80.50 177 GLY A N 1
ATOM 1372 C CA . GLY A 1 177 ? 6.222 3.387 -17.614 1.00 80.50 177 GLY A CA 1
ATOM 1373 C C . GLY A 1 177 ? 7.412 4.211 -17.100 1.00 80.50 177 GLY A C 1
ATOM 1374 O O . GLY A 1 177 ? 8.488 4.190 -17.707 1.00 80.50 177 GLY A O 1
ATOM 1375 N N . ILE A 1 178 ? 7.243 4.908 -15.977 1.00 83.75 178 ILE A N 1
ATOM 1376 C CA . ILE A 1 178 ? 8.281 5.651 -15.260 1.00 83.75 178 ILE A CA 1
ATOM 1377 C C . ILE A 1 178 ? 7.942 5.681 -13.768 1.00 83.75 178 ILE A C 1
ATOM 1379 O O . ILE A 1 17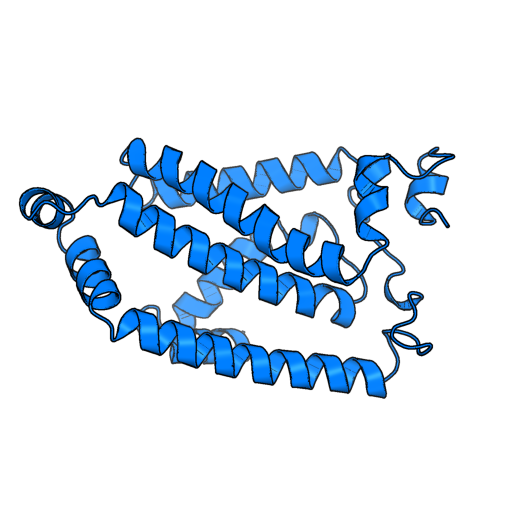8 ? 6.775 5.766 -13.385 1.00 83.75 178 ILE A O 1
ATOM 1383 N N . ILE A 1 179 ? 8.963 5.627 -12.914 1.00 88.75 179 ILE A N 1
ATOM 1384 C CA . ILE A 1 179 ? 8.808 5.832 -11.472 1.00 88.75 179 ILE A CA 1
ATOM 1385 C C . ILE A 1 179 ? 9.930 6.721 -10.951 1.00 88.75 179 ILE A C 1
ATOM 1387 O O . ILE A 1 179 ? 11.104 6.430 -11.170 1.00 88.75 179 ILE A O 1
ATOM 1391 N N . SER A 1 180 ? 9.574 7.798 -10.252 1.00 88.94 180 SER A N 1
ATOM 1392 C CA . SER A 1 180 ? 10.530 8.708 -9.62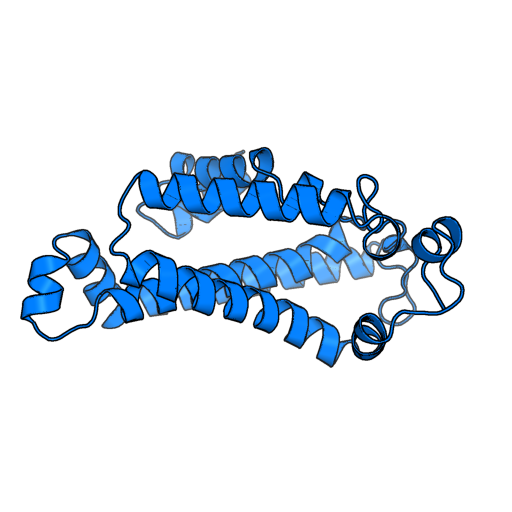2 1.00 88.94 180 SER A CA 1
ATOM 1393 C C . SER A 1 180 ? 10.316 8.786 -8.107 1.00 88.94 180 SER A C 1
ATOM 1395 O O . SER A 1 180 ? 9.197 8.573 -7.628 1.00 88.94 180 SER A O 1
ATOM 1397 N N . PRO A 1 181 ? 11.355 9.127 -7.322 1.00 86.75 181 PRO A N 1
ATOM 1398 C CA . PRO A 1 181 ? 11.218 9.340 -5.880 1.00 86.75 181 PRO A CA 1
ATOM 1399 C C . PRO A 1 181 ? 10.249 10.469 -5.496 1.00 86.75 181 PRO A C 1
ATOM 1401 O O . PRO A 1 181 ? 9.785 10.519 -4.358 1.00 86.75 181 PRO A O 1
ATOM 1404 N N . ALA A 1 182 ? 9.911 11.368 -6.425 1.00 85.19 182 ALA A N 1
ATOM 1405 C CA . ALA A 1 182 ? 8.889 12.388 -6.202 1.00 85.19 182 ALA A CA 1
ATOM 1406 C C . ALA A 1 182 ? 7.479 11.777 -6.072 1.00 85.19 182 ALA A C 1
ATOM 1408 O O . ALA A 1 182 ? 6.665 12.282 -5.300 1.00 85.19 182 ALA A O 1
ATOM 1409 N N . ASN A 1 183 ? 7.213 10.645 -6.738 1.00 86.56 183 ASN A N 1
ATOM 1410 C CA . ASN A 1 183 ? 5.919 9.950 -6.686 1.00 86.56 183 ASN A CA 1
ATOM 1411 C C . ASN A 1 183 ? 5.644 9.294 -5.322 1.00 86.56 183 ASN A C 1
ATOM 1413 O O . ASN A 1 183 ? 4.498 9.007 -4.997 1.00 86.56 183 ASN A O 1
ATOM 1417 N N . MET A 1 184 ? 6.686 9.066 -4.516 1.00 86.00 184 MET A N 1
ATOM 1418 C CA . MET A 1 184 ? 6.567 8.615 -3.123 1.00 86.00 184 MET A CA 1
ATOM 1419 C C . MET A 1 184 ? 6.664 9.774 -2.121 1.00 86.00 184 MET A C 1
ATOM 1421 O O . MET A 1 184 ? 6.882 9.531 -0.943 1.00 86.00 184 MET A O 1
ATOM 1425 N N . GLY A 1 185 ? 6.589 11.029 -2.571 1.00 87.06 185 GLY A N 1
ATOM 1426 C CA . GLY A 1 185 ? 6.710 12.204 -1.713 1.00 87.06 185 GLY A CA 1
ATOM 1427 C C . GLY A 1 185 ? 5.468 12.483 -0.858 1.00 87.06 185 GLY A C 1
ATOM 1428 O O . GLY A 1 185 ? 4.450 11.794 -0.918 1.00 87.06 185 GLY A O 1
ATOM 1429 N N . VAL A 1 186 ? 5.538 13.560 -0.075 1.00 89.56 186 VAL A N 1
ATOM 1430 C CA . VAL A 1 186 ? 4.442 13.989 0.816 1.00 89.56 186 VAL A C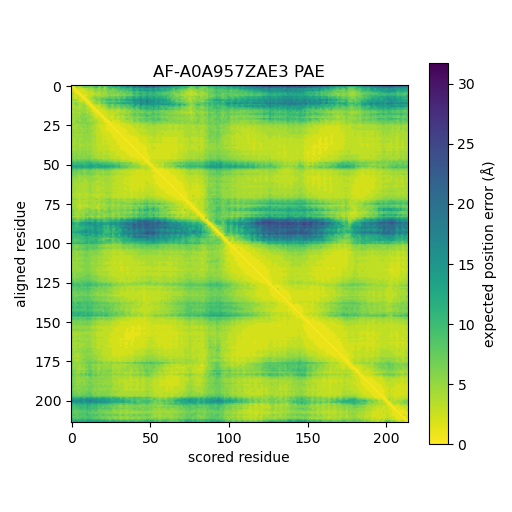A 1
ATOM 1431 C C . VAL A 1 186 ? 3.200 14.414 0.052 1.00 89.56 186 VAL A C 1
ATOM 1433 O O . VAL A 1 186 ? 2.097 14.110 0.489 1.00 89.56 186 VAL A O 1
ATOM 1436 N N . VAL A 1 187 ? 3.363 15.095 -1.085 1.00 91.50 187 VAL A N 1
ATOM 1437 C CA . VAL A 1 187 ? 2.222 15.613 -1.853 1.00 91.50 187 VAL A CA 1
ATOM 1438 C C . VAL A 1 187 ? 1.315 14.463 -2.328 1.00 91.50 187 VAL A C 1
ATOM 1440 O O . VAL A 1 187 ? 0.168 14.438 -1.879 1.00 91.50 187 VAL A O 1
ATOM 1443 N N . PRO A 1 188 ? 1.813 13.436 -3.057 1.00 90.44 188 PRO A N 1
ATOM 1444 C CA . PRO A 1 188 ? 1.002 12.259 -3.382 1.00 90.44 188 PRO A CA 1
ATOM 1445 C C . PRO A 1 188 ? 0.462 11.530 -2.144 1.00 90.44 188 PRO A C 1
ATOM 1447 O O . PRO A 1 188 ? -0.660 11.034 -2.145 1.00 90.44 188 PRO A O 1
ATOM 1450 N N . SER A 1 189 ? 1.233 11.472 -1.050 1.00 91.00 189 SER A N 1
ATOM 1451 C CA . SER A 1 189 ? 0.775 10.839 0.193 1.00 91.00 189 SER A CA 1
ATOM 1452 C C . SER A 1 189 ? -0.454 11.534 0.792 1.00 91.00 189 SER A C 1
ATOM 1454 O O . SER A 1 189 ? -1.359 10.854 1.276 1.00 91.00 189 SER A O 1
ATOM 1456 N N . ILE A 1 190 ? -0.506 12.869 0.756 1.00 91.25 190 ILE A N 1
ATOM 1457 C CA . ILE A 1 190 ? -1.647 13.652 1.245 1.00 91.25 190 ILE A CA 1
ATOM 1458 C C . ILE A 1 190 ? -2.841 13.525 0.294 1.00 91.25 190 ILE A C 1
ATOM 1460 O O . ILE A 1 190 ? -3.966 13.384 0.770 1.00 91.25 190 ILE A O 1
ATOM 1464 N N . GLU A 1 191 ? -2.621 13.512 -1.022 1.00 91.38 191 GLU A N 1
ATOM 1465 C CA . GLU A 1 191 ? -3.689 13.314 -2.017 1.00 91.38 191 GLU A CA 1
ATOM 1466 C C . GLU A 1 191 ? -4.471 12.019 -1.766 1.00 91.38 191 GLU A C 1
ATOM 1468 O O . GLU A 1 191 ? -5.699 12.036 -1.695 1.00 91.38 191 GLU A O 1
ATOM 1473 N N . MET A 1 192 ? -3.770 10.919 -1.488 1.00 90.06 192 MET A N 1
ATOM 1474 C CA . MET A 1 192 ? -4.391 9.629 -1.157 1.00 90.06 192 MET A CA 1
ATOM 1475 C C . MET A 1 192 ? -5.292 9.714 0.087 1.00 90.06 192 MET A C 1
ATOM 1477 O O . MET A 1 192 ? -6.350 9.085 0.154 1.00 90.06 192 MET A O 1
ATOM 1481 N N . VAL A 1 193 ? -4.897 10.514 1.086 1.00 89.56 193 VAL A N 1
ATOM 1482 C CA . VAL A 1 193 ? -5.718 10.765 2.283 1.00 89.56 193 VAL A CA 1
ATOM 1483 C C . VAL A 1 193 ? -6.953 11.595 1.928 1.00 89.56 193 VAL A C 1
ATOM 1485 O O . VAL A 1 193 ? -8.034 11.330 2.460 1.00 89.56 193 VAL A O 1
ATOM 1488 N N . ILE A 1 194 ? -6.820 12.564 1.017 1.00 91.12 194 ILE A N 1
ATOM 1489 C CA . ILE A 1 194 ? -7.931 13.394 0.534 1.00 91.12 194 ILE A CA 1
ATOM 1490 C C . ILE A 1 194 ? -8.969 12.538 -0.199 1.00 91.12 194 ILE A C 1
ATOM 1492 O O . ILE A 1 194 ? -10.158 12.699 0.073 1.00 91.12 194 ILE A O 1
ATOM 1496 N N . TRP A 1 195 ? -8.557 11.587 -1.044 1.00 90.81 195 TRP A N 1
ATOM 1497 C CA . TRP A 1 195 ? -9.480 10.677 -1.738 1.00 90.81 195 TRP A CA 1
ATOM 1498 C C . TRP A 1 195 ? -10.383 9.933 -0.750 1.00 90.81 195 TRP A C 1
ATOM 1500 O O . TRP A 1 195 ? -11.608 9.936 -0.874 1.00 90.81 195 TRP A O 1
ATOM 1510 N N . VAL A 1 196 ? -9.795 9.358 0.302 1.00 90.94 196 VAL A N 1
ATOM 1511 C CA . VAL A 1 196 ? -10.553 8.644 1.342 1.00 90.94 196 VAL A CA 1
ATOM 1512 C C . VAL A 1 196 ? -11.408 9.599 2.180 1.00 90.94 196 VAL A C 1
ATOM 1514 O O . VAL A 1 196 ? -12.523 9.249 2.574 1.00 90.94 196 VAL A O 1
ATOM 1517 N N . ALA A 1 197 ? -10.914 10.806 2.465 1.00 90.69 197 ALA A N 1
ATOM 1518 C CA . ALA A 1 197 ? -11.659 11.805 3.221 1.00 90.69 197 ALA A CA 1
ATOM 1519 C C . ALA A 1 197 ? -12.914 12.274 2.469 1.00 90.69 197 ALA A C 1
ATOM 1521 O O . ALA A 1 197 ? -13.984 12.329 3.076 1.00 90.69 197 ALA A O 1
ATOM 1522 N N . LEU A 1 198 ? -12.792 12.547 1.165 1.00 91.44 198 LEU A N 1
ATOM 1523 C CA . LEU A 1 198 ? -13.894 12.971 0.299 1.00 91.44 198 LEU A CA 1
ATOM 1524 C C . LEU A 1 198 ? -14.898 11.837 0.069 1.00 91.44 198 LEU A C 1
ATOM 1526 O O . LEU A 1 198 ? -16.104 12.041 0.177 1.00 91.44 198 LEU A O 1
ATOM 1530 N N . GLY A 1 199 ? -14.400 10.632 -0.206 1.00 87.31 199 GLY A N 1
ATOM 1531 C CA . GLY A 1 199 ? -15.230 9.456 -0.441 1.00 87.31 199 GLY A CA 1
ATOM 1532 C C . GLY A 1 199 ? -15.917 8.901 0.814 1.00 87.31 199 GLY A C 1
ATOM 1533 O O . GLY A 1 199 ? -16.942 8.228 0.723 1.00 87.31 199 GLY A O 1
ATOM 1534 N N . GLY A 1 200 ? -15.383 9.201 2.000 1.00 89.50 200 GLY A N 1
ATOM 1535 C CA . GLY A 1 200 ? -15.968 8.868 3.296 1.00 89.50 200 GLY A CA 1
ATOM 1536 C C . GLY A 1 200 ? -15.171 7.820 4.077 1.00 89.50 200 GLY A C 1
ATOM 1537 O O . GLY A 1 200 ? -15.304 6.616 3.857 1.00 89.50 200 GLY A O 1
ATOM 1538 N N . ARG A 1 201 ? -14.447 8.278 5.110 1.00 80.06 201 ARG A N 1
ATOM 1539 C CA . ARG A 1 201 ? -13.555 7.486 5.995 1.00 80.06 201 ARG A CA 1
ATOM 1540 C C . ARG A 1 201 ? -14.176 6.283 6.727 1.00 80.06 201 ARG A C 1
ATOM 1542 O O . ARG A 1 201 ? -13.461 5.550 7.402 1.00 80.06 201 ARG A O 1
ATOM 1549 N N . GLY A 1 202 ? -15.499 6.126 6.685 1.00 80.94 202 GLY A N 1
ATOM 1550 C CA . GLY A 1 202 ? -16.235 5.057 7.370 1.00 80.94 202 GLY A CA 1
ATOM 1551 C C . GLY A 1 202 ? -16.657 3.897 6.468 1.00 80.94 202 GLY A C 1
ATOM 1552 O O . GLY A 1 202 ? -17.213 2.927 6.973 1.00 80.94 202 GLY A O 1
ATOM 1553 N N . THR A 1 203 ? -16.431 3.985 5.153 1.00 86.62 203 THR A N 1
ATOM 1554 C CA . THR A 1 203 ? -16.890 2.966 4.200 1.00 86.62 203 THR A CA 1
ATOM 1555 C C . THR A 1 203 ? -15.775 2.560 3.244 1.00 86.62 203 THR A C 1
ATOM 1557 O O . THR A 1 203 ? -15.034 3.402 2.746 1.00 86.62 203 THR A O 1
ATOM 1560 N N . LEU A 1 204 ? -15.675 1.260 2.949 1.00 87.12 204 LEU A N 1
ATOM 1561 C CA . LEU A 1 204 ? -14.706 0.745 1.972 1.00 87.12 204 LEU A CA 1
ATOM 1562 C C . LEU A 1 204 ? -15.015 1.234 0.549 1.00 87.12 204 LEU A C 1
ATOM 1564 O O . LEU A 1 204 ? -14.105 1.520 -0.220 1.00 87.12 204 LEU A O 1
ATOM 1568 N N . ILE A 1 205 ? -16.305 1.353 0.212 1.00 90.75 205 ILE A N 1
ATOM 1569 C CA . ILE A 1 205 ? -16.757 1.846 -1.099 1.00 90.75 205 ILE A CA 1
ATOM 1570 C C . ILE A 1 205 ? -16.397 3.325 -1.265 1.00 90.75 205 ILE A C 1
ATOM 1572 O O . ILE A 1 205 ? -16.000 3.731 -2.353 1.00 90.75 205 ILE A O 1
ATOM 1576 N N . GLY A 1 206 ? -16.466 4.104 -0.183 1.00 88.25 206 GLY A N 1
ATOM 1577 C CA . GLY A 1 206 ? -16.090 5.511 -0.181 1.00 88.25 206 GLY A CA 1
ATOM 1578 C C . GLY A 1 206 ? -14.685 5.742 -0.723 1.00 88.25 206 GLY A C 1
ATOM 1579 O O . GLY A 1 206 ? -14.510 6.577 -1.599 1.00 88.25 206 GLY A O 1
ATOM 1580 N N . ALA A 1 207 ? -13.700 4.941 -0.306 1.00 87.38 207 ALA A N 1
ATOM 1581 C CA . ALA A 1 207 ? -12.332 5.054 -0.819 1.00 87.38 207 ALA A CA 1
ATOM 1582 C C . ALA A 1 207 ? -12.242 4.878 -2.349 1.00 87.38 207 ALA A C 1
ATOM 1584 O O . ALA A 1 207 ? -11.480 5.589 -2.998 1.00 87.38 207 ALA A O 1
ATOM 1585 N N . ILE A 1 208 ? -13.045 3.977 -2.929 1.00 90.31 208 ILE A N 1
ATOM 1586 C CA . ILE A 1 208 ? -13.082 3.744 -4.382 1.00 90.31 208 ILE A CA 1
ATOM 1587 C C . ILE A 1 208 ? -13.714 4.940 -5.095 1.00 90.31 208 ILE A C 1
ATOM 1589 O O . ILE A 1 208 ? -13.158 5.438 -6.067 1.00 90.31 208 ILE A O 1
ATOM 1593 N N . VAL A 1 209 ? -14.860 5.423 -4.605 1.00 91.88 209 VAL A N 1
ATOM 1594 C CA . VAL A 1 209 ? -15.543 6.578 -5.208 1.00 91.88 209 VAL A CA 1
ATOM 1595 C C . VAL A 1 209 ? -14.673 7.829 -5.113 1.00 91.88 209 VAL A C 1
ATOM 1597 O O . VAL A 1 209 ? -14.530 8.545 -6.095 1.00 91.88 209 VAL A O 1
ATOM 1600 N N . GLY A 1 210 ? -14.042 8.065 -3.963 1.00 88.31 210 GLY A N 1
ATOM 1601 C CA . GLY A 1 210 ? -13.156 9.206 -3.758 1.00 88.31 210 GLY A CA 1
ATOM 1602 C C . GLY A 1 210 ? -11.960 9.222 -4.709 1.00 88.31 210 GLY A C 1
ATOM 1603 O O . GLY A 1 210 ? -11.626 10.280 -5.225 1.00 88.31 210 GLY A O 1
ATOM 1604 N N . ALA A 1 211 ? -11.373 8.056 -4.996 1.00 88.25 211 ALA A N 1
ATOM 1605 C CA . ALA A 1 211 ? -10.277 7.928 -5.958 1.00 88.25 211 ALA A CA 1
ATOM 1606 C C . ALA A 1 211 ? -10.712 8.080 -7.429 1.00 88.25 211 ALA A C 1
ATOM 1608 O O . ALA A 1 211 ? -9.868 8.315 -8.281 1.00 88.25 211 ALA A O 1
ATOM 1609 N N . LEU A 1 212 ? -12.001 7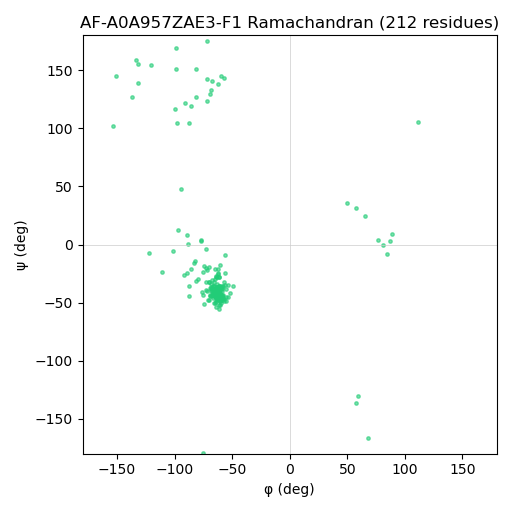.903 -7.748 1.00 89.75 212 LEU A N 1
ATOM 1610 C CA . LEU A 1 212 ? -12.535 8.096 -9.105 1.00 89.75 212 LEU A CA 1
ATOM 1611 C C . LEU A 1 212 ? -13.005 9.533 -9.368 1.00 89.75 212 LEU A C 1
ATOM 1613 O O . LEU A 1 212 ? -13.124 9.928 -10.525 1.00 89.75 212 LEU A O 1
ATOM 1617 N N . VAL A 1 213 ? -13.357 10.271 -8.314 1.00 90.25 213 VAL A N 1
ATOM 1618 C CA . VAL A 1 213 ? -13.922 11.625 -8.412 1.00 90.25 213 VAL A CA 1
ATOM 1619 C C . VAL A 1 213 ? -12.841 12.704 -8.464 1.00 90.25 213 VAL A C 1
ATOM 1621 O O . VAL A 1 213 ? -13.056 13.724 -9.117 1.00 90.25 213 VAL A O 1
ATOM 1624 N N . VAL A 1 214 ? -11.732 12.504 -7.746 1.00 84.44 214 VAL A N 1
ATOM 1625 C CA . VAL A 1 214 ? -10.579 13.422 -7.711 1.00 84.44 214 VAL A CA 1
ATOM 1626 C C . VAL A 1 214 ? -9.639 13.109 -8.864 1.00 84.44 214 VAL A C 1
ATOM 1628 O O . VAL A 1 214 ? -9.241 14.074 -9.550 1.00 84.44 214 VAL A O 1
#

Mean predicted aligned error: 5.74 Å

Secondary structure (DSSP, 8-state):
---HHHHHTT--S--TTTGGGGSHHHHHHHHHHHHHHHHHHHHHHHHHTT--THHHHHHHHHHHHHHHHHHHH-HHHH-GGG-B--GGGSEETTEETTSHHHHHHHHHHHHHHHHHHHHHHHHHHHSHHHHHHHHHHH-HHHHHHTT--HHHHHHHHHHHHHHHHHHHHHHHHHHHS-B-GGGGSHHHHHHHHHHHHHH-TT-HHHHHHHHHH-

Sequence (214 aa):
KIPDFMFWSGLTELPWFWAPFSNPLFAVVAALVIPSLIAAIVGYFIFRSRVQGVYFSIITQALTLLTSIWFVGQQAYTGGTNGITNLGSAKFFGQSLLSTGVQTGFYLATVICLALVYVLARWVTDSRFGRLLIALRDDEARVRFLGYDPVLIKTLVFTLSAGIAALAGVLFVPQVGIISPANMGVVPSIEMVIWVALGGRGTLIGAIVGALVV

Solvent-accessible surface area (backbone atoms only — not comparable to full-atom values): 11359 Å² total; per-residue (Å²): 132,74,57,70,58,28,46,77,54,71,44,91,67,76,55,79,87,56,57,63,55,75,40,66,68,52,35,55,51,47,53,32,48,51,53,19,50,52,33,33,55,53,35,39,56,45,39,67,70,64,56,56,73,70,59,42,54,51,52,54,46,48,50,32,41,54,50,23,52,53,41,32,72,37,34,52,82,47,32,6,77,72,13,49,64,66,49,39,74,45,59,56,96,84,39,44,34,72,36,68,71,50,40,50,52,52,49,53,50,48,56,52,48,50,54,51,51,49,54,49,53,49,53,47,52,73,32,76,65,23,53,48,53,51,47,42,71,77,37,53,68,60,41,40,75,73,71,46,60,66,38,60,56,52,16,52,56,47,16,52,50,35,30,53,52,28,51,51,49,67,61,45,40,61,72,68,25,48,50,35,34,68,71,55,22,56,67,54,57,51,50,60,51,46,20,26,57,74,30,31,84,89,43,80,65,17,38,56,52,14,62,71,74,110

Foldseek 3Di:
DDAPQLVVVPDPDDDPVCVQVVDVVSVLCCLLVVLLVVLLVVLLVCVVVVDDDPRVVVVVQVVLAVQLQVLLVPCNHQVRQQGRAQLQVDDDVNHGLPDPVNLVVLVVVVVVLLVVVLVVVVCCCVDPLVVLVVVCVVPVVVSVVVVDDPSVSRSVVSSVVSSSVSVVVVSPCSNVRGDHSVCSHSVVVVLLVQLLVCLDVPDPVSSVVSVVVD